Protein AF-A0A1J5DIQ5-F1 (afdb_monomer_lite)

Sequence (202 aa):
MRLSLVVLLSALMLGSFLPVCAAEKSNGAGDDDLIGLGGPGAGDKKVSVDQIIERIRTRKAKILEKIKARFEKLPERLAKLEARVQQRSSRLKERAGKTGKDGQAMTGAGDKREEAKKRITAKYEQMKARLKERKEMFLKKSSEGQEKIKSRSGSMKSEDQSRIMAEVETTQKEILAEIEKMVGEATTKLDATYQKIMATFN

pLDDT: mean 71.36, std 21.12, range [29.22, 92.75]

Foldseek 3Di:
DDDDDPPPDPDDDPPPPDPVPPPPCPPPPDDVCLPPPDDPPDPPPPQDLVNLLVSLVVVLVVLLVVLVVVLVVLVVVLVVVLVVLVVVLVVVVVVVVVCVVPPDDCPPPVVVLVVVLVVLVVVLVVVLVVLVVVLVVSLVVLVVVLVVQLVSLPPDDPVSSVVSNVSSVVSSVVSNVSSCVSSVVSNVSSVVSSVSSVVSSD

Radius of gyration: 26.67 Å; chains: 1; bounding box: 59×24×90 Å

Structure (mmCIF, N/CA/C/O backbone):
data_AF-A0A1J5DIQ5-F1
#
_entry.id   AF-A0A1J5DIQ5-F1
#
loop_
_atom_site.group_PDB
_atom_site.id
_atom_site.type_symbol
_atom_site.label_atom_id
_atom_site.label_alt_id
_atom_site.label_comp_id
_atom_site.label_asym_id
_atom_site.label_entity_id
_atom_site.label_seq_id
_atom_site.pdbx_PDB_ins_code
_atom_site.Cartn_x
_atom_site.Cartn_y
_atom_site.Cartn_z
_atom_site.occupancy
_atom_site.B_iso_or_equiv
_atom_site.auth_seq_id
_atom_site.auth_comp_id
_atom_site.auth_asym_id
_atom_site.auth_atom_id
_atom_site.pdbx_PDB_model_num
ATOM 1 N N . MET A 1 1 ? -2.218 -8.578 60.813 1.00 36.44 1 MET A N 1
ATOM 2 C CA . MET A 1 1 ? -0.942 -8.672 60.073 1.00 36.44 1 MET A CA 1
ATOM 3 C C . MET A 1 1 ? -1.076 -9.739 58.999 1.00 36.44 1 MET A C 1
ATOM 5 O O . MET A 1 1 ? -1.379 -10.851 59.384 1.00 36.44 1 MET A O 1
ATOM 9 N N . ARG A 1 2 ? -0.812 -9.372 57.727 1.00 36.09 2 ARG A N 1
ATOM 10 C CA . ARG A 1 2 ? -0.301 -10.222 56.618 1.00 36.09 2 ARG A CA 1
ATOM 11 C C . ARG A 1 2 ? -1.199 -11.413 56.183 1.00 36.09 2 ARG A C 1
ATOM 13 O O . ARG A 1 2 ? -1.624 -12.188 57.010 1.00 36.09 2 ARG A O 1
ATOM 20 N N . LEU A 1 3 ? -1.506 -11.678 54.913 1.00 33.34 3 LEU A N 1
ATOM 21 C CA . LEU A 1 3 ? -0.984 -11.199 53.637 1.00 33.34 3 LEU A CA 1
ATOM 22 C C . LEU A 1 3 ? -2.017 -11.519 52.526 1.00 33.34 3 LEU A C 1
ATOM 24 O O . LEU A 1 3 ? -2.744 -12.504 52.593 1.00 33.34 3 LEU A O 1
ATOM 28 N N . SER A 1 4 ? -2.035 -10.653 51.520 1.00 40.28 4 SER A N 1
ATOM 29 C CA . SER A 1 4 ? -2.774 -10.635 50.255 1.00 40.28 4 SER A CA 1
ATOM 30 C C . SER A 1 4 ? -3.124 -11.976 49.583 1.00 40.28 4 SER A C 1
ATOM 32 O O . SER A 1 4 ? -2.239 -12.765 49.269 1.00 40.28 4 SER A O 1
ATOM 34 N N . LEU A 1 5 ? -4.395 -12.125 49.178 1.00 35.62 5 LEU A N 1
ATOM 35 C CA . LEU A 1 5 ? -4.882 -13.173 48.263 1.00 35.62 5 LEU A CA 1
ATOM 36 C C . LEU A 1 5 ? -5.598 -12.582 47.025 1.00 35.62 5 LEU A C 1
ATOM 38 O O . LEU A 1 5 ? -6.662 -13.044 46.630 1.00 35.62 5 LEU A O 1
ATOM 42 N N . VAL A 1 6 ? -5.050 -11.512 46.428 1.00 38.34 6 VAL A N 1
ATOM 43 C CA . VAL A 1 6 ? -5.628 -10.868 45.217 1.00 38.34 6 VAL A CA 1
ATOM 44 C C . VAL A 1 6 ? -4.633 -10.774 44.045 1.00 38.34 6 VAL A C 1
ATOM 46 O O . VAL A 1 6 ? -4.975 -10.313 42.960 1.00 38.34 6 VAL A O 1
ATOM 49 N N . VAL A 1 7 ? -3.414 -11.299 44.178 1.00 37.50 7 VAL A N 1
ATOM 50 C CA . VAL A 1 7 ? -2.456 -11.348 43.057 1.00 37.50 7 VAL A CA 1
ATOM 51 C C . VAL A 1 7 ? -2.507 -12.720 42.392 1.00 37.50 7 VAL A C 1
ATOM 53 O O . VAL A 1 7 ? -1.617 -13.538 42.579 1.00 37.50 7 VAL A O 1
ATOM 56 N N . LEU A 1 8 ? -3.569 -13.006 41.639 1.00 32.69 8 LEU A N 1
ATOM 57 C CA . LEU A 1 8 ? -3.605 -14.211 40.802 1.00 32.69 8 LEU A CA 1
ATOM 58 C C . LEU A 1 8 ? -4.619 -14.084 39.662 1.00 32.69 8 LEU A C 1
ATOM 60 O O . LEU A 1 8 ? -5.556 -14.861 39.567 1.00 32.69 8 LEU A O 1
ATOM 64 N N . LEU A 1 9 ? -4.446 -13.083 38.788 1.00 34.75 9 LEU A N 1
ATOM 65 C CA . LEU A 1 9 ? -4.998 -13.142 37.423 1.00 34.75 9 LEU A CA 1
ATOM 66 C C . LEU A 1 9 ? -4.330 -12.152 36.440 1.00 34.75 9 LEU A C 1
ATOM 68 O O . LEU A 1 9 ? -4.997 -11.516 35.627 1.00 34.75 9 LEU A O 1
ATOM 72 N N . SER A 1 10 ? -3.005 -11.997 36.507 1.00 33.53 10 SER A N 1
ATOM 73 C CA . SER A 1 10 ? -2.216 -11.202 35.543 1.00 33.53 10 SER A CA 1
ATOM 74 C C . SER A 1 10 ? -1.322 -12.044 34.624 1.00 33.53 10 SER A C 1
ATOM 76 O O . SER A 1 10 ? -0.605 -11.495 33.792 1.00 33.53 10 SER A O 1
ATOM 78 N N . ALA A 1 11 ? -1.408 -13.372 34.694 1.00 36.38 11 ALA A N 1
ATOM 79 C CA . ALA A 1 11 ? -0.644 -14.275 33.844 1.00 36.38 11 ALA A CA 1
ATOM 80 C C . ALA A 1 11 ? -1.587 -15.106 32.970 1.00 36.38 11 ALA A C 1
ATOM 82 O O . ALA A 1 11 ? -1.965 -16.207 33.343 1.00 36.38 11 ALA A O 1
ATOM 83 N N . LEU A 1 12 ? -1.979 -14.582 31.805 1.00 31.22 12 LEU A N 1
ATOM 84 C CA . LEU A 1 12 ? -2.209 -15.435 30.639 1.00 31.22 12 LEU A CA 1
ATOM 85 C C . LEU A 1 12 ? -2.221 -14.607 29.349 1.00 31.22 12 LEU A C 1
ATOM 87 O O . LEU A 1 12 ? -3.054 -13.722 29.150 1.00 31.22 12 LEU A O 1
ATOM 91 N N . MET A 1 13 ? -1.324 -14.994 28.445 1.00 34.88 13 MET A N 1
ATOM 92 C CA . MET A 1 13 ? -1.259 -14.609 27.036 1.00 34.88 13 MET A CA 1
ATOM 93 C C . MET A 1 13 ? -0.618 -13.248 26.734 1.00 34.88 13 MET A C 1
ATOM 95 O O . MET A 1 13 ? -1.157 -12.421 25.992 1.00 34.88 13 MET A O 1
ATOM 99 N N . LEU A 1 14 ? 0.651 -13.131 27.140 1.00 36.56 14 LEU A N 1
ATOM 100 C CA . LEU A 1 14 ? 1.736 -12.828 26.194 1.00 36.56 14 LEU A CA 1
ATOM 101 C C . LEU A 1 14 ? 1.648 -13.808 25.006 1.00 36.56 14 LEU A C 1
ATOM 103 O O . LEU A 1 14 ? 2.428 -14.740 24.865 1.00 36.56 14 LEU A O 1
ATOM 107 N N . GLY A 1 15 ? 0.625 -13.639 24.169 1.00 32.16 15 GLY A N 1
ATOM 108 C CA . GLY A 1 15 ? 0.612 -14.212 22.840 1.00 32.16 15 GLY A CA 1
ATOM 109 C C . GLY A 1 15 ? 1.627 -13.410 22.060 1.00 32.16 15 GLY A C 1
ATOM 110 O O . GLY A 1 15 ? 1.334 -12.272 21.692 1.00 32.16 15 GLY A O 1
ATOM 111 N N . SER A 1 16 ? 2.809 -13.993 21.913 1.00 36.22 16 SER A N 1
ATOM 112 C CA . SER A 1 16 ? 3.949 -13.560 21.123 1.00 36.22 16 SER A CA 1
ATOM 113 C C . SER A 1 16 ? 3.498 -12.962 19.790 1.00 36.22 16 SER A C 1
ATOM 115 O O . SER A 1 16 ? 3.487 -13.618 18.754 1.00 36.22 16 SER A O 1
ATOM 117 N N . PHE A 1 17 ? 3.147 -11.678 19.792 1.00 36.78 17 PHE A N 1
ATOM 118 C CA . PHE A 1 17 ? 3.275 -10.845 18.611 1.00 36.78 17 PHE A CA 1
ATOM 119 C C . PHE A 1 17 ? 4.749 -10.502 18.547 1.00 36.78 17 PHE A C 1
ATOM 121 O O . PHE A 1 17 ? 5.173 -9.400 18.886 1.00 36.78 17 PHE A O 1
ATOM 128 N N . LEU A 1 18 ? 5.522 -11.515 18.148 1.00 29.22 18 LEU A N 1
ATOM 129 C CA . LEU A 1 18 ? 6.843 -11.302 17.605 1.00 29.22 18 LEU A CA 1
ATOM 130 C C . LEU A 1 18 ? 6.736 -10.111 16.646 1.00 29.22 18 LEU A C 1
ATOM 132 O O . LEU A 1 18 ? 5.768 -10.036 15.868 1.00 29.22 18 LEU A O 1
ATOM 136 N N . PRO A 1 19 ? 7.699 -9.179 16.654 1.00 31.00 19 PRO A N 1
ATOM 137 C CA . PRO A 1 19 ? 7.925 -8.430 15.444 1.00 31.00 19 PRO A CA 1
ATOM 138 C C . PRO A 1 19 ? 8.132 -9.496 14.369 1.00 31.00 19 PRO A C 1
ATOM 140 O O . PRO A 1 19 ? 9.120 -10.224 14.385 1.00 31.00 19 PRO A O 1
ATOM 143 N N . VAL A 1 20 ? 7.215 -9.598 13.407 1.00 37.97 20 VAL A N 1
ATOM 144 C CA . VAL A 1 20 ? 7.571 -10.135 12.091 1.00 37.97 20 VAL A CA 1
ATOM 145 C C . VAL A 1 20 ? 8.451 -9.064 11.431 1.00 37.97 20 VAL A C 1
ATOM 147 O O . VAL A 1 20 ? 8.104 -8.460 10.430 1.00 37.97 20 VAL A O 1
ATOM 150 N N . CYS A 1 21 ? 9.578 -8.787 12.085 1.00 31.97 21 CYS A N 1
ATOM 151 C CA . CYS A 1 21 ? 10.875 -8.580 11.491 1.00 31.97 21 CYS A CA 1
ATOM 152 C C . CYS A 1 21 ? 11.505 -9.973 11.343 1.00 31.97 21 CYS A C 1
ATOM 154 O O . CYS A 1 21 ? 12.678 -10.175 11.625 1.00 31.97 21 CYS A O 1
ATOM 156 N N . ALA A 1 22 ? 10.729 -10.959 10.878 1.00 29.69 22 ALA A N 1
ATOM 157 C CA . ALA A 1 22 ? 11.324 -11.881 9.942 1.00 29.69 22 ALA A CA 1
ATOM 158 C C . ALA A 1 22 ? 11.614 -11.005 8.724 1.00 29.69 22 ALA A C 1
ATOM 160 O O . ALA A 1 22 ? 10.758 -10.776 7.869 1.00 29.69 22 ALA A O 1
ATOM 161 N N . ALA A 1 23 ? 12.832 -10.463 8.693 1.00 34.19 23 ALA A N 1
ATOM 162 C CA . ALA A 1 23 ? 13.590 -10.556 7.473 1.00 34.19 23 ALA A CA 1
ATOM 163 C C . ALA A 1 23 ? 13.427 -12.016 7.042 1.00 34.19 23 ALA A C 1
ATOM 165 O O . ALA A 1 23 ? 14.103 -12.908 7.554 1.00 34.19 23 ALA A O 1
ATOM 166 N N . GLU A 1 24 ? 12.443 -12.282 6.180 1.00 29.95 24 GLU A N 1
ATOM 167 C CA . GLU A 1 24 ? 12.617 -13.353 5.227 1.00 29.95 24 GLU A CA 1
ATOM 168 C C . GLU A 1 24 ? 13.973 -13.023 4.612 1.00 29.95 24 GLU A C 1
ATOM 170 O O . GLU A 1 24 ? 14.104 -12.125 3.781 1.00 29.95 24 GLU A O 1
ATOM 175 N N . LYS A 1 25 ? 15.004 -13.737 5.071 1.00 30.47 25 LYS A N 1
ATOM 176 C CA . LYS A 1 25 ? 16.028 -14.239 4.177 1.00 30.47 25 LYS A CA 1
ATOM 177 C C . LYS A 1 25 ? 15.252 -15.028 3.122 1.00 30.47 25 LYS A C 1
ATOM 179 O O . LYS A 1 25 ? 15.190 -16.249 3.168 1.00 30.47 25 LYS A O 1
ATOM 184 N N . SER A 1 26 ? 14.576 -14.319 2.213 1.00 30.31 26 SER A N 1
ATOM 185 C CA . SER A 1 26 ? 14.327 -14.849 0.895 1.00 30.31 26 SER A CA 1
ATOM 186 C C . SER A 1 26 ? 15.733 -15.079 0.400 1.00 30.31 26 SER A C 1
ATOM 188 O O . SER A 1 26 ? 16.484 -14.115 0.218 1.00 30.31 26 SER A O 1
ATOM 190 N N . ASN A 1 27 ? 16.117 -16.351 0.371 1.00 29.61 27 ASN A N 1
ATOM 191 C CA . ASN A 1 27 ? 17.327 -16.817 -0.268 1.00 29.61 27 ASN A CA 1
ATOM 192 C C . ASN A 1 27 ? 17.583 -15.910 -1.469 1.00 29.61 27 ASN A C 1
ATOM 194 O O . ASN A 1 27 ? 16.710 -15.773 -2.329 1.00 29.61 27 ASN A O 1
ATOM 198 N N . GLY A 1 28 ? 18.717 -15.207 -1.434 1.00 31.22 28 GLY A N 1
ATOM 199 C CA . GLY A 1 28 ? 19.193 -14.321 -2.490 1.00 31.22 28 GLY A CA 1
ATOM 200 C C . GLY A 1 28 ? 19.568 -15.140 -3.716 1.00 31.22 28 GLY A C 1
ATOM 201 O O . GLY A 1 28 ? 20.724 -15.205 -4.103 1.00 31.22 28 GLY A O 1
ATOM 202 N N . ALA A 1 29 ? 18.579 -15.821 -4.274 1.00 34.69 29 ALA A N 1
ATOM 203 C CA . ALA A 1 29 ? 18.657 -16.654 -5.444 1.00 34.69 29 ALA A CA 1
ATOM 204 C C . ALA A 1 29 ? 17.500 -16.220 -6.349 1.00 34.69 29 ALA A C 1
ATOM 206 O O . ALA A 1 29 ? 16.388 -16.732 -6.248 1.00 34.69 29 ALA A O 1
ATOM 207 N N . GLY A 1 30 ? 17.762 -15.226 -7.204 1.00 36.56 30 GLY A N 1
ATOM 208 C CA . GLY A 1 30 ? 17.075 -15.145 -8.497 1.00 36.56 30 GLY A CA 1
ATOM 209 C C . GLY A 1 30 ? 16.338 -13.860 -8.886 1.00 36.56 30 GLY A C 1
ATOM 210 O O . GLY A 1 30 ? 15.912 -13.788 -10.033 1.00 36.56 30 GLY A O 1
ATOM 211 N N . ASP A 1 31 ? 16.191 -12.842 -8.031 1.00 39.69 31 ASP A N 1
ATOM 212 C CA . ASP A 1 31 ? 15.412 -11.643 -8.420 1.00 39.69 31 ASP A CA 1
ATOM 213 C C . ASP A 1 31 ? 16.265 -10.488 -8.999 1.00 39.69 31 ASP A C 1
ATOM 215 O O . ASP A 1 31 ? 15.743 -9.662 -9.759 1.00 39.69 31 ASP A O 1
ATOM 219 N N . ASP A 1 32 ? 17.573 -10.439 -8.715 1.00 42.38 32 ASP A N 1
ATOM 220 C CA . ASP A 1 32 ? 18.465 -9.368 -9.201 1.00 42.38 32 ASP A CA 1
ATOM 221 C C . ASP A 1 32 ? 18.928 -9.548 -10.664 1.00 42.38 32 ASP A C 1
ATOM 223 O O . ASP A 1 32 ? 19.262 -8.562 -11.326 1.00 42.38 32 ASP A O 1
ATOM 227 N N . ASP A 1 33 ? 18.826 -10.758 -11.227 1.00 42.97 33 ASP A N 1
ATOM 228 C CA . ASP A 1 33 ? 19.307 -11.086 -12.584 1.00 42.97 33 ASP A CA 1
ATOM 229 C C . ASP A 1 33 ? 18.242 -10.995 -13.693 1.00 42.97 33 ASP A C 1
ATOM 231 O O . ASP A 1 33 ? 18.490 -11.310 -14.857 1.00 42.97 33 ASP A O 1
ATOM 235 N N . LEU A 1 34 ? 17.035 -10.504 -13.388 1.00 44.59 34 LEU A N 1
ATOM 236 C CA . LEU A 1 34 ? 15.940 -10.478 -14.371 1.00 44.59 34 LEU A CA 1
ATOM 237 C C . LEU A 1 34 ? 15.904 -9.237 -15.286 1.00 44.59 34 LEU A C 1
ATOM 239 O O . LEU A 1 34 ? 14.946 -9.055 -16.038 1.00 44.59 34 LEU A O 1
ATOM 243 N N . ILE A 1 35 ? 16.906 -8.356 -15.217 1.00 46.22 35 ILE A N 1
ATOM 244 C CA . ILE A 1 35 ? 17.269 -7.496 -16.352 1.00 46.22 35 ILE A CA 1
ATOM 245 C C . ILE A 1 35 ? 18.585 -8.063 -16.861 1.00 46.22 35 ILE A C 1
ATOM 247 O O . ILE A 1 35 ? 19.647 -7.544 -16.531 1.00 46.22 35 ILE A O 1
ATOM 251 N N . GLY A 1 36 ? 18.527 -9.157 -17.618 1.00 43.06 36 GLY A N 1
ATOM 252 C CA . GLY A 1 36 ? 19.681 -9.643 -18.366 1.00 43.06 36 GLY A CA 1
ATOM 253 C C . GLY A 1 36 ? 20.104 -8.582 -19.379 1.00 43.06 36 GLY A C 1
ATOM 254 O O . GLY A 1 36 ? 19.630 -8.593 -20.507 1.00 43.06 36 GLY A O 1
ATOM 255 N N . LEU A 1 37 ? 20.911 -7.634 -18.927 1.00 45.47 37 LEU A N 1
ATOM 256 C CA . LEU A 1 37 ? 21.763 -6.724 -19.675 1.00 45.47 37 LEU A CA 1
ATOM 257 C C . LEU A 1 37 ? 23.122 -6.865 -18.977 1.00 45.47 37 LEU A C 1
ATOM 259 O O . LEU A 1 37 ? 23.440 -6.069 -18.102 1.00 45.47 37 LEU A O 1
ATOM 263 N N . GLY A 1 38 ? 23.802 -7.982 -19.261 1.00 34.44 38 GLY A N 1
ATOM 264 C CA . GLY A 1 38 ? 25.197 -8.280 -18.911 1.00 34.44 38 GLY A CA 1
ATOM 265 C C . GLY A 1 38 ? 25.617 -8.075 -17.452 1.00 34.44 38 GLY A C 1
ATOM 266 O O . GLY A 1 38 ? 26.087 -7.003 -17.087 1.00 34.44 38 GLY A O 1
ATOM 267 N N . GLY A 1 39 ? 25.560 -9.132 -16.639 1.00 35.84 39 GLY A N 1
ATOM 268 C CA . GLY A 1 39 ? 26.556 -9.295 -15.573 1.00 35.84 39 GLY A CA 1
ATOM 269 C C . GLY A 1 39 ? 27.914 -9.669 -16.194 1.00 35.84 39 GLY A C 1
ATOM 270 O O . GLY A 1 39 ? 27.922 -10.227 -17.298 1.00 35.84 39 GLY A O 1
ATOM 271 N N . PRO A 1 40 ? 29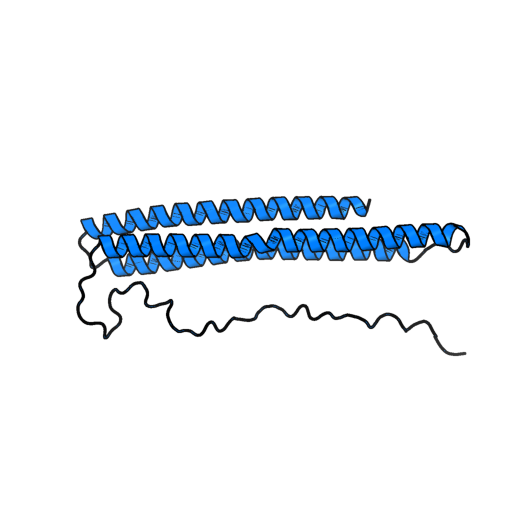.052 -9.376 -15.535 1.00 33.66 40 PRO A N 1
ATOM 272 C CA . PRO A 1 40 ? 30.377 -9.733 -16.038 1.00 33.66 40 PRO A CA 1
ATOM 273 C C . PRO A 1 40 ? 30.486 -11.263 -16.130 1.00 33.66 40 PRO A C 1
ATOM 275 O O . PRO A 1 40 ? 30.703 -11.939 -15.130 1.00 33.66 40 PRO A O 1
ATOM 278 N N . GLY A 1 41 ? 30.242 -11.812 -17.322 1.00 39.84 41 GLY A N 1
ATOM 279 C CA . GLY A 1 41 ? 30.227 -13.256 -17.584 1.00 39.84 41 GLY A CA 1
ATOM 280 C C . GLY A 1 41 ? 29.062 -13.768 -18.442 1.00 39.84 41 GLY A C 1
ATOM 281 O O . GLY A 1 41 ? 29.107 -14.911 -18.887 1.00 39.84 41 GLY A O 1
ATOM 282 N N . ALA A 1 42 ? 28.037 -12.960 -18.732 1.00 41.75 42 ALA A N 1
ATOM 283 C CA . ALA A 1 42 ? 26.985 -13.347 -19.675 1.00 41.75 42 ALA A CA 1
ATOM 284 C C . ALA A 1 42 ? 27.366 -12.892 -21.091 1.00 41.75 42 ALA A C 1
ATOM 286 O O . ALA A 1 42 ? 27.297 -11.702 -21.390 1.00 41.75 42 ALA A O 1
ATOM 287 N N . GLY A 1 43 ? 27.782 -13.835 -21.943 1.00 39.91 43 GLY A N 1
ATOM 288 C CA . GLY A 1 43 ? 28.158 -13.574 -23.336 1.00 39.91 43 GLY A CA 1
ATOM 289 C C . GLY A 1 43 ? 27.124 -12.741 -24.102 1.00 39.91 43 GLY A C 1
ATOM 290 O O . GLY A 1 43 ? 25.929 -12.815 -23.808 1.00 39.91 43 GLY A O 1
ATOM 291 N N . ASP A 1 44 ? 27.622 -11.969 -25.073 1.00 42.09 44 ASP A N 1
ATOM 292 C CA . ASP A 1 44 ? 26.981 -10.939 -25.910 1.00 42.09 44 ASP A CA 1
ATOM 293 C C . ASP A 1 44 ? 25.643 -11.326 -26.577 1.00 42.09 44 ASP A C 1
ATOM 295 O O . ASP A 1 44 ? 25.476 -11.302 -27.797 1.00 42.09 44 ASP A O 1
ATOM 299 N N . LYS A 1 45 ? 24.612 -11.645 -25.796 1.00 52.12 45 LYS A N 1
ATOM 300 C CA . LYS A 1 45 ? 23.236 -11.687 -26.288 1.00 52.12 45 LYS A CA 1
ATOM 301 C C . LYS A 1 45 ? 22.705 -10.263 -26.271 1.00 52.12 45 LYS A C 1
ATOM 303 O O . LYS A 1 45 ? 22.209 -9.785 -25.253 1.00 52.12 45 LYS A O 1
ATOM 308 N N . LYS A 1 46 ? 22.825 -9.592 -27.416 1.00 60.69 46 LYS A N 1
ATOM 309 C CA . LYS A 1 46 ? 22.239 -8.276 -27.691 1.00 60.69 46 LYS A CA 1
ATOM 310 C C . LYS A 1 46 ? 20.722 -8.353 -27.473 1.00 60.69 46 LYS A C 1
ATOM 312 O O . LYS A 1 46 ? 19.988 -8.847 -28.324 1.00 60.69 46 LYS A O 1
ATOM 317 N N . VAL A 1 47 ? 20.258 -7.943 -26.296 1.00 68.62 47 VAL A N 1
ATOM 318 C CA . VAL A 1 47 ? 18.830 -7.945 -25.956 1.00 68.62 47 VAL A CA 1
ATOM 319 C C . VAL A 1 47 ? 18.144 -6.848 -26.760 1.00 68.62 47 VAL A C 1
ATOM 321 O O . VAL A 1 47 ? 18.594 -5.704 -26.756 1.00 68.62 47 VAL A O 1
ATOM 324 N N . SER A 1 48 ? 17.076 -7.205 -27.469 1.00 83.50 48 SER A N 1
ATOM 325 C CA . SER A 1 48 ? 16.298 -6.238 -28.250 1.00 83.50 48 SER A CA 1
ATOM 326 C C . SER A 1 48 ? 15.529 -5.277 -27.340 1.00 83.50 48 SER A C 1
ATOM 328 O O . SER A 1 48 ? 15.173 -5.612 -26.208 1.00 83.50 48 SER A O 1
ATOM 330 N N . VAL A 1 49 ? 15.231 -4.083 -27.848 1.00 83.69 49 VAL A N 1
ATOM 331 C CA . VAL A 1 49 ? 14.434 -3.074 -27.133 1.00 83.69 49 VAL A CA 1
ATOM 332 C C . VAL A 1 49 ? 13.068 -3.618 -26.737 1.00 83.69 49 VAL A C 1
ATOM 334 O O . VAL A 1 49 ? 12.641 -3.436 -25.598 1.00 83.69 49 VAL A O 1
ATOM 337 N N . ASP A 1 50 ? 12.420 -4.359 -27.633 1.00 85.69 50 ASP A N 1
ATOM 338 C CA . ASP A 1 50 ? 11.101 -4.933 -27.371 1.00 85.69 50 ASP A CA 1
ATOM 339 C C . ASP A 1 50 ? 11.155 -5.962 -26.225 1.00 85.69 50 ASP A C 1
ATOM 341 O O . ASP A 1 50 ? 10.277 -5.985 -25.365 1.00 85.69 50 ASP A O 1
ATOM 345 N N . GLN A 1 51 ? 12.241 -6.737 -26.108 1.00 85.75 51 GLN A N 1
ATOM 346 C CA . GLN A 1 51 ? 12.457 -7.625 -24.956 1.00 85.75 51 GLN A CA 1
ATOM 347 C C . GLN A 1 51 ? 12.674 -6.859 -23.644 1.00 85.75 51 GLN A C 1
ATOM 349 O O . GLN A 1 51 ? 12.296 -7.349 -22.578 1.00 85.75 51 GLN A O 1
ATOM 354 N N . ILE A 1 52 ? 13.293 -5.676 -23.683 1.00 84.00 52 ILE A N 1
ATOM 355 C CA . ILE A 1 52 ? 13.460 -4.828 -22.494 1.00 84.00 52 ILE A CA 1
ATOM 356 C C . ILE A 1 52 ? 12.104 -4.273 -22.056 1.00 84.00 52 ILE A C 1
ATOM 358 O O . ILE A 1 52 ? 11.772 -4.354 -20.873 1.00 84.00 52 ILE A O 1
ATOM 362 N N . ILE A 1 53 ? 11.305 -3.784 -23.004 1.00 87.75 53 ILE A N 1
ATOM 363 C CA . ILE A 1 53 ? 9.943 -3.287 -22.775 1.00 87.75 53 ILE A CA 1
ATOM 364 C C . ILE A 1 53 ? 9.058 -4.385 -22.170 1.00 87.75 53 ILE A C 1
ATOM 366 O O . ILE A 1 53 ? 8.434 -4.174 -21.130 1.00 87.75 53 ILE A O 1
ATOM 370 N N . GLU A 1 54 ? 9.073 -5.595 -22.728 1.00 88.69 54 GLU A N 1
ATOM 371 C CA . GLU A 1 54 ? 8.295 -6.717 -22.186 1.00 88.69 54 GLU A CA 1
ATOM 372 C C . GLU A 1 54 ? 8.729 -7.112 -20.766 1.00 88.69 54 GLU A C 1
ATOM 374 O O . GLU A 1 54 ? 7.900 -7.417 -19.900 1.00 88.69 54 GLU A O 1
ATOM 379 N N . ARG A 1 55 ? 10.028 -7.029 -20.455 1.00 85.75 55 ARG A N 1
ATOM 380 C CA . ARG A 1 55 ? 10.514 -7.237 -19.082 1.00 85.75 55 ARG A CA 1
ATOM 381 C C . ARG A 1 55 ? 10.036 -6.143 -18.130 1.00 85.75 55 ARG A C 1
ATOM 383 O O . ARG A 1 55 ? 9.702 -6.461 -16.986 1.00 85.75 55 ARG A O 1
ATOM 390 N N . ILE A 1 56 ? 9.985 -4.885 -18.572 1.00 86.50 56 ILE A N 1
ATOM 391 C CA . ILE A 1 56 ? 9.433 -3.768 -17.789 1.00 86.50 56 ILE A CA 1
ATOM 392 C C . ILE A 1 56 ? 7.959 -4.041 -17.466 1.00 86.50 56 ILE A C 1
ATOM 394 O O . ILE A 1 56 ? 7.574 -4.004 -16.296 1.00 86.50 56 ILE A O 1
ATOM 398 N N . ARG A 1 57 ? 7.159 -4.433 -18.464 1.00 87.88 57 ARG A N 1
ATOM 399 C CA . ARG A 1 57 ? 5.738 -4.782 -18.291 1.00 87.88 57 ARG A CA 1
ATOM 400 C C . ARG A 1 57 ? 5.526 -5.983 -17.374 1.00 87.88 57 ARG A C 1
ATOM 402 O O . ARG A 1 57 ? 4.685 -5.946 -16.478 1.00 87.88 57 ARG A O 1
ATOM 409 N N . THR A 1 58 ? 6.337 -7.024 -17.525 1.00 88.12 58 THR A N 1
ATOM 410 C CA . THR A 1 58 ? 6.281 -8.202 -16.648 1.00 88.12 58 THR A CA 1
ATOM 411 C C . THR A 1 58 ? 6.599 -7.828 -15.198 1.00 88.12 58 THR A C 1
ATOM 413 O O . THR A 1 58 ? 5.937 -8.282 -14.262 1.00 88.12 58 THR A O 1
ATOM 416 N N . ARG A 1 59 ? 7.604 -6.968 -14.982 1.00 82.94 59 ARG A N 1
ATOM 417 C CA . ARG A 1 59 ? 7.939 -6.451 -13.647 1.00 82.94 59 ARG A CA 1
ATOM 418 C C . ARG A 1 59 ? 6.806 -5.613 -13.070 1.00 82.94 59 ARG A C 1
ATOM 420 O O . ARG A 1 59 ? 6.485 -5.800 -11.898 1.00 82.94 59 ARG A O 1
ATOM 427 N N . LYS A 1 60 ? 6.177 -4.758 -13.882 1.00 86.44 60 LYS A N 1
ATOM 428 C CA . LYS A 1 60 ? 4.981 -3.996 -13.502 1.00 86.44 60 LYS A CA 1
ATOM 429 C C . LYS A 1 60 ? 3.902 -4.918 -12.943 1.00 86.44 60 LYS A C 1
ATOM 431 O O . LYS A 1 60 ? 3.491 -4.734 -11.802 1.00 86.44 60 LYS A O 1
ATOM 436 N N . ALA A 1 61 ? 3.517 -5.953 -13.692 1.00 86.81 61 ALA A N 1
ATOM 437 C CA . ALA A 1 61 ? 2.486 -6.902 -13.272 1.00 86.81 61 ALA A CA 1
ATOM 438 C C . ALA A 1 61 ? 2.820 -7.560 -11.919 1.00 86.81 61 ALA A C 1
ATOM 440 O O . ALA A 1 61 ? 2.014 -7.511 -10.991 1.00 86.81 61 ALA A O 1
ATOM 441 N N . LYS A 1 62 ? 4.053 -8.060 -11.754 1.00 87.00 62 LYS A N 1
ATOM 442 C CA . LYS A 1 62 ? 4.518 -8.658 -10.488 1.00 87.00 62 LYS A CA 1
ATOM 443 C C . LYS A 1 62 ? 4.494 -7.675 -9.314 1.00 87.00 62 LYS A C 1
ATOM 445 O O . LYS A 1 62 ? 4.196 -8.063 -8.186 1.00 87.00 62 LYS A O 1
ATOM 450 N N . ILE A 1 63 ? 4.852 -6.411 -9.543 1.00 82.94 63 ILE A N 1
ATOM 451 C CA . ILE A 1 63 ? 4.815 -5.372 -8.505 1.00 82.94 63 ILE A CA 1
ATOM 452 C C . ILE A 1 63 ? 3.367 -5.098 -8.092 1.00 82.94 63 ILE A C 1
ATOM 454 O O . ILE A 1 63 ? 3.080 -5.082 -6.895 1.00 82.94 63 ILE A O 1
ATOM 458 N N . LEU A 1 64 ? 2.459 -4.951 -9.058 1.00 85.62 64 LEU A N 1
ATOM 459 C CA . LEU A 1 64 ? 1.036 -4.726 -8.801 1.00 85.62 64 LEU A CA 1
ATOM 460 C C . LEU A 1 64 ? 0.405 -5.896 -8.030 1.00 85.62 64 LEU A C 1
ATOM 462 O O . LEU A 1 64 ? -0.313 -5.670 -7.058 1.00 85.62 64 LEU A O 1
ATOM 466 N N . GLU A 1 65 ? 0.729 -7.142 -8.378 1.00 88.75 65 GLU A N 1
ATOM 467 C CA . GLU A 1 65 ? 0.294 -8.320 -7.614 1.00 88.75 65 GLU A CA 1
ATOM 468 C C . GLU A 1 65 ? 0.828 -8.310 -6.176 1.00 88.75 65 GLU A C 1
ATOM 470 O O . GLU A 1 65 ? 0.070 -8.512 -5.225 1.00 88.75 65 GLU A O 1
ATOM 475 N N . LYS A 1 66 ? 2.123 -8.013 -5.987 1.00 85.38 66 LYS A N 1
ATOM 476 C CA . LYS A 1 66 ? 2.732 -7.912 -4.649 1.00 85.38 66 LYS A CA 1
ATOM 477 C C . LYS A 1 66 ? 2.075 -6.814 -3.809 1.00 85.38 66 LYS A C 1
ATOM 479 O O . LYS A 1 66 ? 1.902 -7.004 -2.603 1.00 85.38 66 LYS A O 1
ATOM 484 N N . ILE A 1 67 ? 1.717 -5.683 -4.418 1.00 83.00 67 ILE A N 1
ATOM 485 C CA . ILE A 1 67 ? 0.965 -4.608 -3.763 1.00 83.00 67 ILE A CA 1
ATOM 486 C C . ILE A 1 67 ? -0.391 -5.158 -3.311 1.00 83.00 67 ILE A C 1
ATOM 488 O O . ILE A 1 67 ? -0.658 -5.181 -2.108 1.00 83.00 67 ILE A O 1
ATOM 492 N N . LYS A 1 68 ? -1.201 -5.692 -4.232 1.00 86.31 68 LYS A N 1
ATOM 493 C CA . LYS A 1 68 ? -2.542 -6.225 -3.936 1.00 86.31 68 LYS A CA 1
ATOM 494 C C . LYS A 1 68 ? -2.527 -7.261 -2.813 1.00 86.31 68 LYS A C 1
ATOM 496 O O . LYS A 1 68 ? -3.167 -7.051 -1.781 1.00 86.31 68 LYS A O 1
ATOM 501 N N . ALA A 1 69 ? -1.684 -8.287 -2.922 1.00 86.00 69 ALA A N 1
ATOM 502 C CA . ALA A 1 69 ? -1.573 -9.357 -1.927 1.00 86.00 69 ALA A CA 1
ATOM 503 C C . ALA A 1 69 ? -1.203 -8.848 -0.517 1.00 86.00 69 ALA A C 1
ATOM 505 O O . ALA A 1 69 ? -1.585 -9.425 0.508 1.00 86.00 69 ALA A O 1
ATOM 506 N N . ARG A 1 70 ? -0.436 -7.753 -0.419 1.00 78.88 70 ARG A N 1
ATOM 507 C CA . ARG A 1 70 ? -0.066 -7.148 0.873 1.00 78.88 70 ARG A CA 1
ATOM 508 C C . ARG A 1 70 ? -1.212 -6.360 1.509 1.00 78.88 70 ARG A C 1
ATOM 510 O O . ARG A 1 70 ? -1.216 -6.242 2.742 1.00 78.88 70 ARG A O 1
ATOM 517 N N . PHE A 1 71 ? -2.140 -5.835 0.711 1.00 80.62 71 PHE A N 1
ATOM 518 C CA . PHE A 1 71 ? -3.303 -5.072 1.174 1.00 80.62 71 PHE A CA 1
ATOM 519 C C . PHE A 1 71 ? -4.547 -5.944 1.403 1.00 80.62 71 PHE A C 1
ATOM 521 O O . PHE A 1 71 ? -5.322 -5.640 2.307 1.00 80.62 71 PHE A O 1
ATOM 528 N N . GLU A 1 72 ? -4.696 -7.075 0.711 1.00 82.19 72 GLU A N 1
ATOM 529 C CA . GLU A 1 72 ? -5.805 -8.031 0.912 1.00 82.19 72 GLU A CA 1
ATOM 530 C C . GLU A 1 72 ? -5.904 -8.584 2.342 1.00 82.19 72 GLU A C 1
ATOM 532 O O . GLU A 1 72 ? -6.991 -8.870 2.835 1.00 82.19 72 GLU A O 1
ATOM 537 N N . LYS A 1 73 ? -4.781 -8.672 3.066 1.00 79.88 73 LYS A N 1
ATOM 538 C CA . LYS A 1 73 ? -4.758 -9.146 4.465 1.00 79.88 73 LYS A CA 1
ATOM 539 C C . LYS A 1 73 ? -5.225 -8.100 5.482 1.00 79.88 73 LYS A C 1
ATOM 541 O O . LYS A 1 73 ? -5.347 -8.396 6.671 1.00 79.88 73 LYS A O 1
ATOM 546 N N . LEU A 1 74 ? -5.404 -6.848 5.065 1.00 80.44 74 LEU A N 1
ATOM 547 C CA . LEU A 1 74 ? -5.764 -5.752 5.962 1.00 80.44 74 LEU A CA 1
ATOM 548 C C . LEU A 1 74 ? -7.243 -5.800 6.392 1.00 80.44 74 LEU A C 1
ATOM 550 O O . LEU A 1 74 ? -7.475 -5.715 7.599 1.00 80.44 74 LEU A O 1
ATOM 554 N N . PRO A 1 75 ? -8.222 -6.020 5.492 1.00 78.50 75 PRO A N 1
ATOM 555 C CA . PRO A 1 75 ? -9.620 -6.243 5.866 1.00 78.50 75 PRO A CA 1
ATOM 556 C C . PRO A 1 75 ? -9.814 -7.333 6.925 1.00 78.50 75 PRO A C 1
ATOM 558 O O . PRO A 1 75 ? -10.474 -7.094 7.932 1.00 78.50 75 PRO A O 1
ATOM 561 N N . GLU A 1 76 ? -9.181 -8.497 6.758 1.00 83.00 76 GLU A N 1
ATOM 562 C CA . GLU A 1 76 ? -9.286 -9.608 7.714 1.00 83.00 76 GLU A CA 1
ATOM 563 C C . GLU A 1 76 ? -8.767 -9.210 9.108 1.00 83.00 76 GLU A C 1
ATOM 565 O O . GLU A 1 76 ? -9.389 -9.480 10.140 1.00 83.00 76 GLU A O 1
ATOM 570 N N . ARG A 1 77 ? -7.633 -8.498 9.153 1.00 81.75 77 ARG A N 1
ATOM 571 C CA . ARG A 1 77 ? -7.049 -7.993 10.403 1.00 81.75 77 ARG A CA 1
ATOM 572 C C . ARG A 1 77 ? -7.951 -6.977 11.099 1.00 81.75 77 ARG A C 1
ATOM 574 O O . ARG A 1 77 ? -8.043 -7.012 12.328 1.00 81.75 77 ARG A O 1
ATOM 581 N N . LEU A 1 78 ? -8.598 -6.097 10.335 1.00 80.62 78 LEU A N 1
ATOM 582 C CA . LEU A 1 78 ? -9.554 -5.1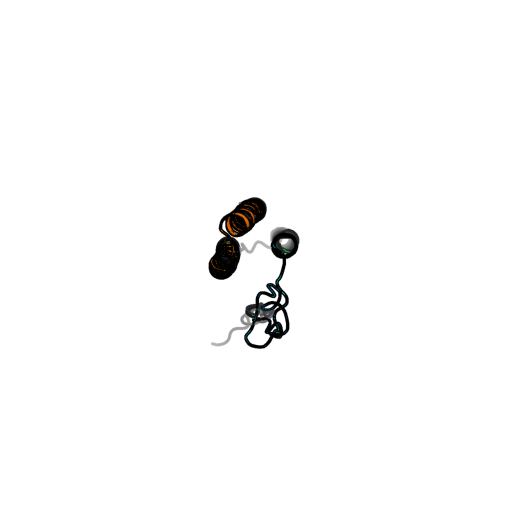20 10.855 1.00 80.62 78 LEU A CA 1
ATOM 583 C C . LEU A 1 78 ? -10.812 -5.805 11.398 1.00 80.62 78 LEU A C 1
ATOM 585 O O . LEU A 1 78 ? -11.185 -5.547 12.541 1.00 80.62 78 LEU A O 1
ATOM 589 N N . ALA A 1 79 ? -11.382 -6.756 10.655 1.00 80.88 79 ALA A N 1
ATOM 590 C CA . ALA A 1 79 ? -12.541 -7.532 11.094 1.00 80.88 79 ALA A CA 1
ATOM 591 C C . ALA A 1 79 ? -12.259 -8.295 12.400 1.00 80.88 79 ALA A C 1
ATOM 593 O O . ALA A 1 79 ? -13.058 -8.280 13.337 1.00 80.88 79 ALA A O 1
ATOM 594 N N . LYS A 1 80 ? -11.070 -8.903 12.526 1.00 86.00 80 LYS A N 1
ATOM 595 C CA . LYS A 1 80 ? -10.651 -9.586 13.760 1.00 86.00 80 LYS A CA 1
ATOM 596 C C . LYS A 1 80 ? -10.496 -8.626 14.942 1.00 86.00 80 LYS A C 1
ATOM 598 O O . LYS A 1 80 ? -10.743 -9.019 16.083 1.00 86.00 80 LYS A O 1
ATOM 603 N N . LEU A 1 81 ? -10.054 -7.391 14.704 1.00 82.81 81 LEU A N 1
ATOM 604 C CA . LEU A 1 81 ? -9.972 -6.371 15.749 1.00 82.81 81 LEU A CA 1
ATOM 605 C C . LEU A 1 81 ? -11.374 -5.961 16.214 1.00 82.81 81 LEU A C 1
ATOM 607 O O . LEU A 1 81 ? -11.627 -5.972 17.418 1.00 82.81 81 LEU A O 1
ATOM 611 N N . GLU A 1 82 ? -12.272 -5.673 15.272 1.00 82.31 82 GLU A N 1
ATOM 612 C CA . GLU A 1 82 ? -13.667 -5.310 15.536 1.00 82.31 82 GLU A CA 1
ATOM 613 C C . GLU A 1 82 ? -14.388 -6.402 16.341 1.00 82.31 82 GLU A C 1
ATOM 615 O O . GLU A 1 82 ? -14.899 -6.128 17.429 1.00 82.31 82 GLU A O 1
ATOM 620 N N . ALA A 1 83 ? -14.314 -7.662 15.898 1.00 85.00 83 ALA A N 1
ATOM 621 C CA . ALA A 1 83 ? -14.927 -8.797 16.588 1.00 85.00 83 ALA A CA 1
ATOM 622 C C . ALA A 1 83 ? -14.414 -8.962 18.030 1.00 85.00 83 ALA A C 1
ATOM 624 O O . ALA A 1 83 ? -15.189 -9.200 18.958 1.00 85.00 83 ALA A O 1
ATOM 625 N N . ARG A 1 84 ? -13.103 -8.788 18.261 1.00 83.19 84 ARG A N 1
ATOM 626 C CA . ARG A 1 84 ? -12.516 -8.880 19.611 1.00 83.19 84 ARG A CA 1
ATOM 627 C C . ARG A 1 84 ? -12.985 -7.758 20.531 1.00 83.19 84 ARG A C 1
ATOM 629 O O . ARG A 1 84 ? -13.123 -7.994 21.733 1.00 83.19 84 ARG A O 1
ATOM 636 N N . VAL A 1 85 ? -13.190 -6.551 20.003 1.00 79.81 85 VAL A N 1
ATOM 637 C CA . VAL A 1 85 ? -13.733 -5.435 20.788 1.00 79.81 85 VAL A CA 1
ATOM 638 C C . VAL A 1 85 ? -15.198 -5.694 21.119 1.00 79.81 85 VAL A C 1
ATOM 640 O O . VAL A 1 85 ? -15.558 -5.626 22.293 1.00 79.81 85 VAL A O 1
ATOM 643 N N . GLN A 1 86 ? -16.015 -6.063 20.131 1.00 80.31 86 GLN A N 1
ATOM 644 C CA . GLN A 1 86 ? -17.436 -6.359 20.337 1.00 80.31 86 GLN A CA 1
ATOM 645 C C . GLN A 1 86 ? -17.650 -7.500 21.340 1.00 80.31 86 GLN A C 1
ATOM 647 O O . GLN A 1 86 ? -18.471 -7.393 22.245 1.00 80.31 86 GLN A O 1
ATOM 652 N N . GLN A 1 87 ? -16.854 -8.568 21.254 1.00 83.62 87 GLN A N 1
ATOM 653 C CA . GLN A 1 87 ? -16.918 -9.671 22.213 1.00 83.62 87 GLN A CA 1
ATOM 654 C C . GLN A 1 87 ? -16.547 -9.234 23.640 1.00 83.62 87 GLN A C 1
ATOM 656 O O . GLN A 1 87 ? -17.079 -9.753 24.622 1.00 83.62 87 GLN A O 1
ATOM 661 N N . ARG A 1 88 ? -15.603 -8.297 23.794 1.00 77.81 88 ARG A N 1
ATOM 662 C CA . ARG A 1 88 ? -15.257 -7.760 25.118 1.00 77.81 88 ARG A CA 1
ATOM 663 C C . ARG A 1 88 ? -16.352 -6.850 25.656 1.00 77.81 88 ARG A C 1
ATOM 665 O O . ARG A 1 88 ? -16.658 -6.944 26.843 1.00 77.81 88 ARG A O 1
ATOM 672 N N . SER A 1 89 ? -16.931 -5.996 24.814 1.00 73.88 89 SER A N 1
ATOM 673 C CA . SER A 1 89 ? -17.997 -5.085 25.231 1.00 73.88 89 SER A CA 1
ATOM 674 C C . SER A 1 89 ? -19.270 -5.846 25.611 1.00 73.88 89 SER A C 1
ATOM 676 O O . SER A 1 89 ? -19.867 -5.530 26.638 1.00 73.88 89 SER A O 1
ATOM 678 N N . SER A 1 90 ? -19.636 -6.907 24.882 1.00 77.06 90 SER A N 1
ATOM 679 C CA . SER A 1 90 ? -20.779 -7.760 25.233 1.00 77.06 90 SER A CA 1
ATOM 680 C C . SER A 1 90 ? -20.582 -8.477 26.572 1.00 77.06 90 SER A C 1
ATOM 682 O O . SER A 1 90 ? -21.459 -8.413 27.429 1.00 77.06 90 SER A O 1
ATOM 684 N N . ARG A 1 91 ? -19.399 -9.059 26.819 1.00 76.38 91 ARG A N 1
ATOM 685 C CA . ARG A 1 91 ? -19.059 -9.686 28.112 1.00 76.38 91 ARG A CA 1
ATOM 686 C C . ARG A 1 91 ? -19.083 -8.702 29.283 1.00 76.38 91 ARG A C 1
ATOM 688 O O . ARG A 1 91 ? -19.454 -9.080 30.392 1.00 76.38 91 ARG A O 1
ATOM 695 N N . LEU A 1 92 ? -18.661 -7.456 29.061 1.00 70.75 92 LEU A N 1
ATOM 696 C CA . LEU A 1 92 ? -18.741 -6.394 30.069 1.00 70.75 92 LEU A CA 1
ATOM 697 C C . LEU A 1 92 ? -20.198 -6.034 30.384 1.00 70.75 92 LEU A C 1
ATOM 699 O O . LEU A 1 92 ? -20.545 -5.957 31.560 1.00 70.75 92 LEU A O 1
ATOM 703 N N . LYS A 1 93 ? -21.051 -5.887 29.360 1.00 70.38 93 LYS A N 1
ATOM 704 C CA . LYS A 1 93 ? -22.493 -5.642 29.534 1.00 70.38 93 LYS A CA 1
ATOM 705 C C . LYS A 1 93 ? -23.189 -6.791 30.269 1.00 70.38 93 LYS A C 1
ATOM 707 O O . LYS A 1 93 ? -23.952 -6.540 31.195 1.00 70.38 93 LYS A O 1
ATOM 712 N N . GLU A 1 94 ? -22.886 -8.040 29.917 1.00 73.12 94 GLU A N 1
ATOM 713 C CA . GLU A 1 94 ? -23.456 -9.225 30.573 1.00 73.12 94 GLU A CA 1
ATOM 714 C C . GLU A 1 94 ? -23.051 -9.314 32.052 1.00 73.12 94 GLU A C 1
ATOM 716 O O . GLU A 1 94 ? -23.879 -9.609 32.913 1.00 73.12 94 GLU A O 1
ATOM 721 N N . ARG A 1 95 ? -21.783 -9.014 32.370 1.00 65.88 95 ARG A N 1
ATOM 722 C CA . ARG A 1 95 ? -21.311 -8.961 33.760 1.00 65.88 95 ARG A CA 1
ATOM 723 C C . ARG A 1 95 ? -21.983 -7.841 34.542 1.00 65.88 95 ARG A C 1
ATOM 725 O O . ARG A 1 95 ? -22.458 -8.119 35.633 1.00 65.88 95 ARG A O 1
ATOM 732 N N . ALA A 1 96 ? -22.080 -6.637 33.975 1.00 61.97 96 ALA A N 1
ATOM 733 C CA . ALA A 1 96 ? -22.763 -5.510 34.610 1.00 61.97 96 ALA A CA 1
ATOM 734 C C . ALA A 1 96 ? -24.240 -5.827 34.911 1.00 61.97 96 ALA A C 1
ATOM 736 O O . ALA A 1 96 ? -24.701 -5.566 36.019 1.00 61.97 96 ALA A O 1
ATOM 737 N N . GLY A 1 97 ? -24.947 -6.466 33.970 1.00 59.59 97 GLY A N 1
ATOM 738 C CA . GLY A 1 97 ? -26.331 -6.915 34.156 1.00 59.59 97 GLY A CA 1
ATOM 739 C C . GLY A 1 97 ? -26.506 -7.994 35.233 1.00 59.59 97 GLY A C 1
ATOM 740 O O . GLY A 1 97 ? -27.538 -8.024 35.897 1.00 59.59 97 GLY A O 1
ATOM 741 N N . LYS A 1 98 ? -25.497 -8.847 35.459 1.00 57.91 98 LYS A N 1
ATOM 742 C CA . LYS A 1 98 ? -25.500 -9.857 36.535 1.00 57.91 98 LYS A CA 1
ATOM 743 C C . LYS A 1 98 ? -25.208 -9.252 37.915 1.00 57.91 98 LYS A C 1
ATOM 745 O O . LYS A 1 98 ? -25.845 -9.646 38.882 1.00 57.91 98 LYS A O 1
ATOM 750 N N . THR A 1 99 ? -24.313 -8.265 38.005 1.00 51.84 99 THR A N 1
ATOM 751 C CA . THR A 1 99 ? -24.001 -7.537 39.255 1.00 51.84 99 THR A CA 1
ATOM 752 C C . THR A 1 99 ? -25.066 -6.522 39.683 1.00 51.84 99 THR A C 1
ATOM 754 O O . THR A 1 99 ? -25.022 -6.054 40.810 1.00 51.84 99 THR A O 1
ATOM 757 N N . GLY A 1 100 ? -26.060 -6.203 38.846 1.00 48.72 100 GLY A N 1
ATOM 758 C CA . GLY A 1 100 ? -27.178 -5.325 39.227 1.00 48.72 100 GLY A CA 1
ATOM 759 C C . GLY A 1 100 ? -28.086 -5.868 40.345 1.00 48.72 100 GLY A C 1
ATOM 760 O O . GLY A 1 100 ? -28.933 -5.126 40.832 1.00 48.72 100 GLY A O 1
ATOM 761 N N . LYS A 1 101 ? -27.920 -7.134 40.761 1.00 50.34 101 LYS A N 1
ATOM 762 C CA . LYS A 1 101 ? -28.608 -7.723 41.925 1.00 50.34 101 LYS A CA 1
ATOM 763 C C . LYS A 1 101 ? -27.834 -7.596 43.243 1.00 50.34 101 LYS A C 1
ATOM 765 O O . LYS A 1 101 ? -28.468 -7.576 44.289 1.00 50.34 101 LYS A O 1
ATOM 770 N N . ASP A 1 102 ? -26.514 -7.423 43.191 1.00 45.94 102 ASP A N 1
ATOM 771 C CA . ASP A 1 102 ? -25.645 -7.362 44.368 1.00 45.94 102 ASP A CA 1
ATOM 772 C C . ASP A 1 102 ? -24.882 -6.032 44.321 1.00 45.94 102 ASP A C 1
ATOM 774 O O . ASP A 1 102 ? -23.890 -5.902 43.608 1.00 45.94 102 ASP A O 1
ATOM 778 N N . GLY A 1 103 ? -25.400 -5.009 45.007 1.00 45.59 103 GLY A N 1
ATOM 779 C CA . GLY A 1 103 ? -25.062 -3.582 44.867 1.00 45.59 103 GLY A CA 1
ATOM 780 C C . GLY A 1 103 ? -23.631 -3.134 45.204 1.00 45.59 103 GLY A C 1
ATOM 781 O O . GLY A 1 103 ? -23.451 -2.156 45.925 1.00 45.59 103 GLY A O 1
ATOM 782 N N . GLN A 1 104 ? -22.599 -3.778 44.661 1.00 46.91 104 GLN A N 1
ATOM 783 C CA . GLN A 1 104 ? -21.215 -3.331 44.771 1.00 46.91 104 GLN A CA 1
ATOM 784 C C . GLN A 1 104 ? -20.787 -2.636 43.472 1.00 46.91 104 GLN A C 1
ATOM 786 O O . GLN A 1 104 ? -20.472 -3.260 42.456 1.00 46.91 104 GLN A O 1
ATOM 791 N N . ALA A 1 105 ? -20.825 -1.304 43.501 1.00 48.94 105 ALA A N 1
ATOM 792 C CA . ALA A 1 105 ? -20.489 -0.447 42.374 1.00 48.94 105 ALA A CA 1
ATOM 793 C C . ALA A 1 105 ? -19.047 -0.676 41.880 1.00 48.94 105 ALA A C 1
ATOM 795 O O . ALA A 1 105 ? -18.078 -0.654 42.640 1.00 48.94 105 ALA A O 1
ATOM 796 N N . MET A 1 106 ? -18.929 -0.872 40.565 1.00 52.75 106 MET A N 1
ATOM 797 C CA . MET A 1 106 ? -17.694 -1.086 39.813 1.00 52.75 106 MET A CA 1
ATOM 798 C C . MET A 1 106 ? -16.790 0.164 39.787 1.00 52.75 106 MET A C 1
ATOM 800 O O . MET A 1 106 ? -16.701 0.850 38.770 1.00 52.75 106 MET A O 1
ATOM 804 N N . THR A 1 107 ? -16.043 0.441 40.851 1.00 49.06 107 THR A N 1
ATOM 805 C CA . THR A 1 107 ? -15.046 1.533 40.855 1.00 49.06 107 THR A CA 1
ATOM 806 C C . THR A 1 107 ? -13.886 1.303 39.872 1.00 49.06 107 THR A C 1
ATOM 808 O O . THR A 1 107 ? -13.286 2.257 39.400 1.00 49.06 107 THR A O 1
ATOM 811 N N . GLY A 1 108 ? -13.618 0.058 39.454 1.00 56.72 108 GLY A N 1
ATOM 812 C CA . GLY A 1 108 ? -12.549 -0.276 38.496 1.00 56.72 108 GLY A CA 1
ATOM 813 C C . GLY A 1 108 ? -12.966 -0.435 37.024 1.00 56.72 108 GLY A C 1
ATOM 814 O O . GLY A 1 108 ? -12.143 -0.852 36.207 1.00 56.72 108 GLY A O 1
ATOM 815 N N . ALA A 1 109 ? -14.234 -0.204 36.659 1.00 59.94 109 ALA A N 1
ATOM 816 C CA . ALA A 1 109 ? -14.695 -0.377 35.271 1.00 59.94 109 ALA A CA 1
ATOM 817 C C . ALA A 1 109 ? -14.389 0.835 34.374 1.00 59.94 109 ALA A C 1
ATOM 819 O O . ALA A 1 109 ? -14.094 0.643 33.192 1.00 59.94 10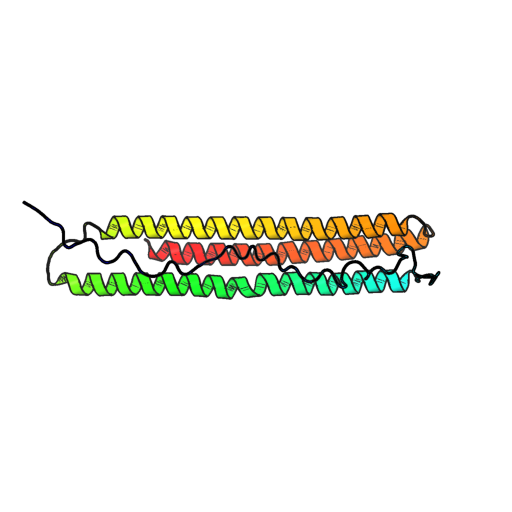9 ALA A O 1
ATOM 820 N N . GLY A 1 110 ? -14.405 2.052 34.932 1.00 61.38 110 GLY A N 1
ATOM 821 C CA . GLY A 1 110 ? -14.038 3.286 34.225 1.00 61.38 110 GLY A CA 1
ATOM 822 C C . GLY A 1 110 ? -12.578 3.277 33.772 1.00 61.38 110 GLY A C 1
ATOM 823 O O . GLY A 1 110 ? -12.301 3.422 32.582 1.00 61.38 110 GLY A O 1
ATOM 824 N N . ASP A 1 111 ? -11.660 2.954 34.686 1.00 65.81 111 ASP A N 1
ATOM 825 C CA . ASP A 1 111 ? -10.223 2.878 34.393 1.00 65.81 111 ASP A CA 1
ATOM 826 C C . ASP A 1 111 ? -9.899 1.832 33.318 1.00 65.81 111 ASP A C 1
ATOM 828 O O . ASP A 1 111 ? -9.122 2.083 32.397 1.00 65.81 111 ASP A O 1
ATOM 832 N N . LYS A 1 112 ? -10.567 0.671 33.360 1.00 71.75 112 LYS A N 1
ATOM 833 C CA . LYS A 1 112 ? -10.407 -0.384 32.343 1.00 71.75 112 LYS A CA 1
ATOM 834 C C . LYS A 1 112 ? -10.954 0.028 30.973 1.00 71.75 112 LYS A C 1
ATOM 836 O O . LYS A 1 112 ? -10.435 -0.435 29.954 1.00 71.75 112 LYS A O 1
ATOM 841 N N . ARG A 1 113 ? -11.996 0.869 30.927 1.00 74.62 113 ARG A N 1
ATOM 842 C CA . ARG A 1 113 ? -12.571 1.409 29.682 1.00 74.62 113 ARG A CA 1
ATOM 843 C C . ARG A 1 113 ? -11.613 2.413 29.045 1.00 74.62 113 ARG A C 1
ATOM 845 O O . ARG A 1 113 ? -11.324 2.292 27.856 1.00 74.62 113 ARG A O 1
ATOM 852 N N . G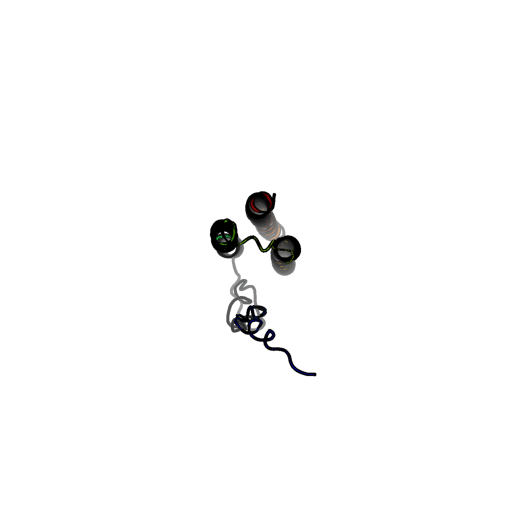LU A 1 114 ? -11.074 3.334 29.837 1.00 81.06 114 GLU A N 1
ATOM 853 C CA . GLU A 1 114 ? -10.092 4.322 29.379 1.00 81.06 114 GLU A CA 1
ATOM 854 C C . GLU A 1 114 ? -8.776 3.671 28.935 1.00 81.06 114 GLU A C 1
ATOM 856 O O . GLU A 1 114 ? -8.230 4.001 27.880 1.00 81.06 114 GLU A O 1
ATOM 861 N N . GLU A 1 115 ? -8.292 2.662 29.661 1.00 82.00 115 GLU A N 1
ATOM 862 C CA . GLU A 1 115 ? -7.103 1.915 29.248 1.00 82.00 115 GLU A CA 1
ATOM 863 C C . GLU A 1 115 ? -7.333 1.137 27.936 1.00 82.00 115 GLU A C 1
ATOM 865 O O . GLU A 1 115 ? -6.449 1.066 27.075 1.00 82.00 115 GLU A O 1
ATOM 870 N N . ALA A 1 116 ? -8.535 0.587 27.731 1.00 81.19 116 ALA A N 1
ATOM 871 C CA . ALA A 1 116 ? -8.902 -0.069 26.479 1.00 81.19 116 ALA A CA 1
ATOM 872 C C . ALA A 1 116 ? -8.954 0.913 25.296 1.00 81.19 116 ALA A C 1
ATOM 874 O O . ALA A 1 116 ? -8.402 0.585 24.242 1.00 81.19 116 ALA A O 1
ATOM 875 N N . LYS A 1 117 ? -9.535 2.111 25.478 1.00 84.88 117 LYS A N 1
ATOM 876 C CA . LYS A 1 117 ? -9.513 3.193 24.475 1.00 84.88 117 LYS A CA 1
ATOM 877 C C . LYS A 1 117 ? -8.075 3.531 24.080 1.00 84.88 117 LYS A C 1
ATOM 879 O O . LYS A 1 117 ? -7.723 3.400 22.911 1.00 84.88 117 LYS A O 1
ATOM 884 N N . LYS A 1 118 ? -7.208 3.831 25.059 1.00 87.44 118 LYS A N 1
ATOM 885 C CA . LYS A 1 118 ? -5.786 4.155 24.824 1.00 87.44 118 LYS A CA 1
ATOM 886 C C . LYS A 1 118 ? -5.066 3.073 24.016 1.00 87.44 118 LYS A C 1
ATOM 888 O O . LYS A 1 118 ? -4.365 3.376 23.053 1.00 87.44 118 LYS A O 1
ATOM 893 N N . ARG A 1 119 ? -5.265 1.795 24.360 1.00 86.31 119 ARG A N 1
ATOM 894 C CA . ARG A 1 119 ? -4.649 0.664 23.639 1.00 86.31 119 ARG A CA 1
ATOM 895 C C . ARG A 1 119 ? -5.145 0.538 22.197 1.00 86.31 119 ARG A C 1
ATOM 897 O O . ARG A 1 119 ? -4.379 0.125 21.328 1.00 86.31 119 ARG A O 1
ATOM 904 N N . ILE A 1 120 ? -6.415 0.838 21.940 1.00 85.69 120 ILE A N 1
ATOM 905 C CA . ILE A 1 120 ? -6.997 0.794 20.594 1.00 85.69 120 ILE A CA 1
ATOM 906 C C . ILE A 1 120 ? -6.474 1.955 19.754 1.00 85.69 120 ILE A C 1
ATOM 908 O O . ILE A 1 120 ? -6.012 1.712 18.642 1.00 85.69 120 ILE A O 1
ATOM 912 N N . THR A 1 121 ? -6.462 3.173 20.299 1.00 88.19 121 THR A N 1
ATOM 913 C CA . THR A 1 121 ? -5.879 4.349 19.641 1.00 88.19 121 THR A CA 1
ATOM 914 C C . THR A 1 121 ? -4.405 4.117 19.304 1.00 88.19 121 THR A C 1
ATOM 916 O O . THR A 1 121 ? -4.001 4.315 18.165 1.00 88.19 121 THR A O 1
ATOM 919 N N . ALA A 1 122 ? -3.612 3.567 20.230 1.00 87.81 122 ALA A N 1
ATOM 920 C CA . ALA A 1 122 ? -2.210 3.241 19.959 1.00 87.81 122 ALA A CA 1
ATOM 921 C C . ALA A 1 122 ? -2.040 2.225 18.811 1.00 87.81 122 ALA A C 1
ATOM 923 O O . ALA A 1 122 ? -1.158 2.372 17.966 1.00 87.81 122 ALA A O 1
ATOM 924 N N . LYS A 1 123 ? -2.896 1.195 18.744 1.00 84.56 123 LYS A N 1
ATOM 925 C CA . LYS A 1 123 ? -2.878 0.228 17.632 1.00 84.56 123 LYS A CA 1
ATOM 926 C C . LYS A 1 123 ? -3.271 0.860 16.305 1.00 84.56 123 LYS A C 1
ATOM 928 O O . LYS A 1 123 ? -2.697 0.506 15.279 1.00 84.56 123 LYS A O 1
ATOM 933 N N . TYR A 1 124 ? -4.249 1.754 16.327 1.00 87.75 124 TYR A N 1
ATOM 934 C CA . TYR A 1 124 ? -4.685 2.499 15.159 1.00 87.75 124 TYR A CA 1
ATOM 935 C C . TYR A 1 124 ? -3.550 3.364 14.595 1.00 87.75 124 TYR A C 1
ATOM 937 O O . TYR A 1 124 ? -3.204 3.209 13.424 1.00 87.75 124 TYR A O 1
ATOM 945 N N . GLU A 1 125 ? -2.890 4.156 15.442 1.00 90.25 125 GLU A N 1
ATOM 946 C CA . GLU A 1 125 ? -1.738 4.973 15.039 1.00 90.25 125 GLU A CA 1
ATOM 947 C C . GLU A 1 125 ? -0.586 4.110 14.508 1.00 90.25 125 GLU A C 1
ATOM 949 O O . GLU A 1 125 ? -0.012 4.396 13.458 1.00 90.25 125 GLU A O 1
ATOM 954 N N . GLN A 1 126 ? -0.304 2.973 15.155 1.00 89.75 126 GLN A N 1
ATOM 955 C CA . GLN A 1 126 ? 0.694 2.021 14.662 1.00 89.75 126 GLN A CA 1
ATOM 956 C C . GLN A 1 126 ? 0.337 1.466 13.272 1.00 89.75 126 GLN A C 1
ATOM 958 O O . GLN A 1 126 ? 1.216 1.260 12.433 1.00 89.75 126 GLN A O 1
ATOM 963 N N . MET A 1 127 ? -0.942 1.180 13.011 1.00 86.69 127 MET A N 1
ATOM 964 C CA . MET A 1 127 ? -1.389 0.709 11.699 1.00 86.69 127 MET A CA 1
ATOM 965 C C . MET A 1 127 ? -1.292 1.809 10.638 1.00 86.69 127 MET A C 1
ATOM 967 O O . MET A 1 127 ? -0.838 1.514 9.532 1.00 86.69 127 MET A O 1
ATOM 971 N N . LYS A 1 128 ? -1.634 3.058 10.977 1.00 88.81 128 LYS A N 1
ATOM 972 C CA . LYS A 1 128 ? -1.441 4.223 10.102 1.00 88.81 128 LYS A CA 1
ATOM 973 C C . LYS A 1 128 ? 0.027 4.434 9.743 1.00 88.81 128 LYS A C 1
ATOM 975 O O . LYS A 1 128 ? 0.353 4.525 8.561 1.00 88.81 128 LYS A O 1
ATOM 980 N N . ALA A 1 129 ? 0.917 4.424 10.735 1.00 90.12 129 ALA A N 1
ATOM 981 C CA . ALA A 1 129 ? 2.356 4.552 10.514 1.00 90.12 129 ALA A CA 1
ATOM 982 C C . ALA A 1 129 ? 2.877 3.465 9.559 1.00 90.12 129 ALA A C 1
ATOM 984 O O . ALA A 1 129 ? 3.542 3.764 8.572 1.00 90.12 129 ALA A O 1
ATOM 985 N N . ARG A 1 130 ? 2.465 2.208 9.764 1.00 87.44 130 ARG A N 1
ATOM 986 C CA . ARG A 1 130 ? 2.839 1.091 8.880 1.00 87.44 130 ARG A CA 1
ATOM 987 C C . ARG A 1 130 ? 2.313 1.229 7.453 1.00 87.44 130 ARG A C 1
ATOM 989 O O . ARG A 1 130 ? 2.958 0.742 6.527 1.00 87.44 130 ARG A O 1
ATOM 996 N N . LEU A 1 131 ? 1.135 1.822 7.252 1.00 87.25 131 LEU A N 1
ATOM 997 C CA . LEU A 1 131 ? 0.623 2.107 5.908 1.00 87.25 131 LEU A CA 1
ATOM 998 C C . LEU A 1 131 ? 1.493 3.150 5.202 1.00 87.25 131 LEU A C 1
ATOM 1000 O O . LEU A 1 131 ? 1.834 2.960 4.033 1.00 87.25 131 LEU A O 1
ATOM 1004 N N . LYS A 1 132 ? 1.915 4.190 5.929 1.00 88.62 132 LYS A N 1
ATOM 1005 C CA . LYS A 1 132 ? 2.832 5.216 5.424 1.00 88.62 132 LYS A CA 1
ATOM 1006 C C . LYS A 1 132 ? 4.203 4.632 5.067 1.00 88.62 132 LYS A C 1
ATOM 1008 O O . LYS A 1 132 ? 4.642 4.785 3.932 1.00 88.62 132 LYS A O 1
ATOM 1013 N N . GLU A 1 133 ? 4.817 3.873 5.973 1.00 89.38 133 GLU A N 1
ATOM 1014 C CA . GLU A 1 133 ? 6.104 3.196 5.733 1.00 89.38 133 GLU A CA 1
ATOM 1015 C C . GLU A 1 133 ? 6.047 2.267 4.511 1.00 89.38 133 GLU A C 1
ATOM 1017 O O . GLU A 1 133 ? 6.979 2.199 3.712 1.00 89.38 133 GLU A O 1
ATOM 1022 N N . ARG A 1 134 ? 4.933 1.544 4.329 1.00 84.44 134 ARG A N 1
ATOM 1023 C CA . ARG A 1 134 ? 4.739 0.685 3.153 1.00 84.44 134 ARG A CA 1
ATOM 1024 C C . ARG A 1 134 ? 4.647 1.490 1.867 1.00 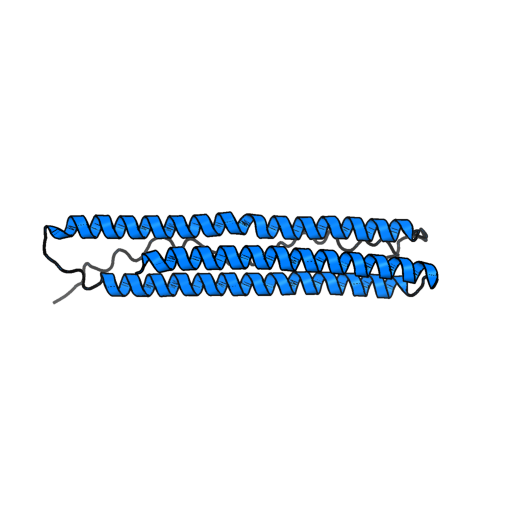84.44 134 ARG A C 1
ATOM 1026 O O . ARG A 1 134 ? 5.254 1.074 0.883 1.00 84.44 134 ARG A O 1
ATOM 1033 N N . LYS A 1 135 ? 3.912 2.611 1.870 1.00 87.19 135 LYS A N 1
ATOM 1034 C CA . LYS A 1 135 ? 3.871 3.536 0.728 1.00 87.19 135 LYS A CA 1
ATOM 1035 C C . LYS A 1 135 ? 5.300 3.940 0.368 1.00 87.19 135 LYS A C 1
ATOM 1037 O O . LYS A 1 135 ? 5.732 3.680 -0.748 1.00 87.19 135 LYS A O 1
ATOM 1042 N N . GLU A 1 136 ? 6.053 4.465 1.329 1.00 89.12 136 GLU A N 1
ATOM 1043 C CA . GLU A 1 136 ? 7.438 4.912 1.134 1.00 89.12 136 GLU A CA 1
ATOM 1044 C C . GLU A 1 136 ? 8.358 3.795 0.617 1.00 89.12 136 GLU A C 1
ATOM 1046 O O . GLU A 1 136 ? 9.123 4.009 -0.322 1.00 89.12 136 GLU A O 1
ATOM 1051 N N . MET A 1 137 ? 8.241 2.574 1.149 1.00 86.44 137 MET A N 1
ATOM 1052 C CA . MET A 1 137 ? 9.017 1.423 0.678 1.00 86.44 137 MET A CA 1
ATOM 1053 C C . MET A 1 137 ? 8.728 1.086 -0.790 1.00 86.44 137 MET A C 1
ATOM 1055 O O . MET A 1 137 ? 9.659 0.809 -1.549 1.00 86.44 137 MET A O 1
ATOM 1059 N N . PHE A 1 138 ? 7.456 1.073 -1.200 1.00 84.12 138 PHE A N 1
ATOM 1060 C CA . PHE A 1 138 ? 7.101 0.795 -2.591 1.00 84.12 138 PHE A CA 1
ATOM 1061 C C . PHE A 1 138 ? 7.564 1.914 -3.529 1.00 84.12 138 PHE A C 1
ATOM 1063 O O . PHE A 1 138 ? 8.102 1.611 -4.594 1.00 84.12 138 PHE A O 1
ATOM 1070 N N . LEU A 1 139 ? 7.435 3.179 -3.109 1.00 84.19 139 LEU A N 1
ATOM 1071 C CA . LEU A 1 139 ? 7.953 4.333 -3.849 1.00 84.19 139 LEU A CA 1
ATOM 1072 C C . LEU A 1 139 ? 9.461 4.210 -4.082 1.00 84.19 139 LEU A C 1
ATOM 1074 O O . LEU A 1 139 ? 9.913 4.274 -5.223 1.00 84.19 139 LEU A O 1
ATOM 1078 N N . LYS A 1 140 ? 10.221 3.939 -3.014 1.00 85.94 140 LYS A N 1
ATOM 1079 C CA . LYS A 1 140 ? 11.677 3.777 -3.071 1.00 85.94 140 LYS A CA 1
ATOM 1080 C C . LYS A 1 140 ? 12.098 2.631 -3.994 1.00 85.94 140 LYS A C 1
ATOM 1082 O O . LYS A 1 140 ? 12.978 2.798 -4.830 1.00 85.94 140 LYS A O 1
ATOM 1087 N N . LYS A 1 141 ? 11.444 1.469 -3.901 1.00 80.75 141 LYS A N 1
ATOM 1088 C CA . LYS A 1 141 ? 11.748 0.335 -4.793 1.00 80.75 141 LYS A CA 1
ATOM 1089 C C . LYS A 1 141 ? 11.442 0.646 -6.257 1.00 80.75 141 LYS A C 1
ATOM 1091 O O . LYS A 1 141 ? 12.169 0.197 -7.142 1.00 80.75 141 LYS A O 1
ATOM 1096 N N . SER A 1 142 ? 10.373 1.399 -6.517 1.00 79.62 142 SER A N 1
ATOM 1097 C CA . SER A 1 142 ? 10.026 1.830 -7.871 1.00 79.62 142 SER A CA 1
ATOM 1098 C C . SER A 1 142 ? 11.071 2.795 -8.440 1.00 79.62 142 SER A C 1
ATOM 1100 O O . SER A 1 142 ? 11.470 2.628 -9.591 1.00 79.62 142 SER A O 1
ATOM 1102 N N . SER A 1 143 ? 11.548 3.765 -7.649 1.00 81.88 143 SER A N 1
ATOM 1103 C CA . SER A 1 143 ? 12.567 4.728 -8.092 1.00 81.88 143 SER A CA 1
ATOM 1104 C C . SER A 1 143 ? 13.937 4.076 -8.302 1.00 81.88 143 SER A C 1
ATOM 1106 O O . SER A 1 143 ? 14.570 4.302 -9.328 1.00 81.88 143 SER A O 1
ATOM 1108 N N . GLU A 1 144 ? 14.369 3.188 -7.402 1.00 83.44 144 GLU A N 1
ATOM 1109 C CA . GLU A 1 144 ? 15.621 2.430 -7.567 1.00 83.44 144 GLU A CA 1
ATOM 1110 C C . GLU A 1 144 ? 15.601 1.566 -8.841 1.00 83.44 144 GLU A C 1
ATOM 1112 O O . GLU A 1 144 ? 16.597 1.459 -9.560 1.00 83.44 144 GLU A O 1
ATOM 1117 N N . GLY A 1 145 ? 14.454 0.953 -9.153 1.00 79.50 145 GLY A N 1
ATOM 1118 C CA . GLY A 1 145 ? 14.268 0.203 -10.395 1.00 79.50 145 GLY A CA 1
ATOM 1119 C C . GLY A 1 145 ? 14.412 1.082 -11.640 1.00 79.50 145 GLY A C 1
ATOM 1120 O O . GLY A 1 145 ? 15.069 0.679 -12.601 1.00 79.50 145 GLY A O 1
ATOM 1121 N N . GLN A 1 146 ? 13.846 2.290 -11.606 1.00 80.75 146 GLN A N 1
ATOM 1122 C CA . GLN A 1 146 ? 13.950 3.274 -12.683 1.00 80.75 146 GLN A CA 1
ATOM 1123 C C . GLN A 1 146 ? 15.397 3.722 -12.908 1.00 80.75 146 GLN A C 1
ATOM 1125 O O . GLN A 1 146 ? 15.860 3.723 -14.046 1.00 80.75 146 GLN A O 1
ATOM 1130 N N . GLU A 1 147 ? 16.132 4.063 -11.849 1.00 83.56 147 GLU A N 1
ATOM 1131 C CA . GLU A 1 147 ? 17.532 4.494 -11.960 1.00 83.56 147 GLU A CA 1
ATOM 1132 C C . GLU A 1 147 ? 18.425 3.398 -12.556 1.00 83.56 147 GLU A C 1
ATOM 1134 O O . GLU A 1 147 ? 19.263 3.666 -13.425 1.00 83.56 147 GLU A O 1
ATOM 1139 N N . LYS A 1 148 ? 18.197 2.137 -12.165 1.00 83.31 148 LYS A N 1
ATOM 1140 C CA . LYS A 1 148 ? 18.888 0.977 -12.749 1.00 83.31 148 LYS A CA 1
ATOM 1141 C C . LYS A 1 148 ? 18.589 0.812 -14.242 1.00 83.31 148 LYS A C 1
ATOM 1143 O O . LYS A 1 148 ? 19.488 0.477 -15.007 1.00 83.31 148 LYS A O 1
ATOM 1148 N N . ILE A 1 149 ? 17.348 1.037 -14.677 1.00 82.44 149 ILE A N 1
ATOM 1149 C CA . ILE A 1 149 ? 17.001 0.963 -16.105 1.00 82.44 149 ILE A CA 1
ATOM 1150 C C . ILE A 1 149 ? 17.618 2.142 -16.864 1.00 82.44 149 ILE A C 1
ATOM 1152 O O . ILE A 1 149 ? 18.239 1.934 -17.905 1.00 82.44 149 ILE A O 1
ATOM 1156 N N . LYS A 1 150 ? 17.528 3.359 -16.315 1.00 81.62 150 LYS A N 1
ATOM 1157 C CA . LYS A 1 150 ? 18.072 4.578 -16.923 1.00 81.62 150 LYS A CA 1
ATOM 1158 C C . LYS A 1 150 ? 19.579 4.467 -17.157 1.00 81.62 150 LYS A C 1
ATOM 1160 O O . LYS A 1 150 ? 20.030 4.661 -18.282 1.00 81.62 150 LYS A O 1
ATOM 1165 N N . SER A 1 151 ? 20.337 4.083 -16.129 1.00 82.69 151 SER A N 1
ATOM 1166 C CA . SER A 1 151 ? 21.793 3.884 -16.218 1.00 82.69 151 SER A CA 1
ATOM 1167 C C . SER A 1 151 ? 22.183 2.845 -17.272 1.00 82.69 151 SER A C 1
ATOM 1169 O O . SER A 1 151 ? 23.093 3.084 -18.060 1.00 82.69 151 SER A O 1
ATOM 1171 N N . ARG A 1 152 ? 21.456 1.725 -17.353 1.00 77.69 152 ARG A N 1
ATOM 1172 C CA . ARG A 1 152 ? 21.718 0.666 -18.342 1.00 77.69 152 ARG A CA 1
ATOM 1173 C C . ARG A 1 152 ? 21.296 1.033 -19.764 1.00 77.69 152 ARG A C 1
ATOM 1175 O O . ARG A 1 152 ? 21.895 0.543 -20.712 1.00 77.69 152 ARG A O 1
ATOM 1182 N N . SER A 1 153 ? 20.283 1.883 -19.920 1.00 79.94 153 SER A N 1
ATOM 1183 C CA . SER A 1 153 ? 19.815 2.360 -21.229 1.00 79.94 153 SER A CA 1
ATOM 1184 C C . SER A 1 153 ? 20.714 3.437 -21.851 1.00 79.94 153 SER A C 1
ATOM 1186 O O . SER A 1 153 ? 20.602 3.700 -23.042 1.00 79.94 153 SER A O 1
ATOM 1188 N N . GLY A 1 154 ? 21.618 4.050 -21.074 1.00 75.94 154 GLY A N 1
ATOM 1189 C CA . GLY A 1 154 ? 22.463 5.158 -21.538 1.00 75.94 154 GLY A CA 1
ATOM 1190 C C . GLY A 1 154 ? 23.501 4.784 -22.602 1.00 75.94 154 GLY A C 1
ATOM 1191 O O . GLY A 1 154 ? 24.036 5.670 -23.257 1.00 75.94 154 GLY A O 1
ATOM 1192 N N . SER A 1 155 ? 23.778 3.492 -22.797 1.00 76.69 155 SER A N 1
ATOM 1193 C CA . SER A 1 155 ? 24.655 2.982 -23.861 1.00 76.69 155 SER A CA 1
ATOM 1194 C C . SER A 1 155 ? 23.904 2.593 -25.144 1.00 76.69 155 SER A C 1
ATOM 1196 O O . SER A 1 155 ? 24.514 2.078 -26.082 1.00 76.69 155 SER A O 1
ATOM 1198 N N . MET A 1 156 ? 22.584 2.802 -25.194 1.00 81.94 156 MET A N 1
ATOM 1199 C CA . MET A 1 156 ? 21.740 2.484 -26.350 1.00 81.94 156 MET A CA 1
ATOM 1200 C C . MET A 1 156 ? 21.632 3.661 -27.323 1.00 81.94 156 MET A C 1
ATOM 1202 O O . MET A 1 156 ? 22.007 4.790 -27.014 1.00 81.94 156 MET A O 1
ATOM 1206 N N . LYS A 1 157 ? 21.091 3.405 -28.522 1.00 86.88 157 LYS A N 1
ATOM 1207 C CA . LYS A 1 157 ? 20.740 4.477 -29.462 1.00 86.88 157 LYS A CA 1
ATOM 1208 C C . LYS A 1 157 ? 19.678 5.387 -28.837 1.00 86.88 157 LYS A C 1
ATOM 1210 O O . LYS A 1 157 ? 18.805 4.912 -28.117 1.00 86.88 157 LYS A O 1
ATOM 1215 N N . SER A 1 158 ? 19.718 6.678 -29.162 1.00 86.06 158 SER A N 1
ATOM 1216 C CA . SER A 1 158 ? 18.806 7.684 -28.590 1.00 86.06 158 SER A CA 1
ATOM 1217 C C . SER A 1 158 ? 17.318 7.345 -28.789 1.00 86.06 158 SER A C 1
ATOM 1219 O O . SER A 1 158 ? 16.517 7.522 -27.870 1.00 86.06 158 SER A O 1
ATOM 1221 N N . GLU A 1 159 ? 16.951 6.789 -29.946 1.00 87.06 159 GLU A N 1
ATOM 1222 C CA . GLU A 1 159 ? 15.580 6.347 -30.248 1.00 87.06 159 GLU A CA 1
ATOM 1223 C C . GLU A 1 159 ? 15.135 5.196 -29.332 1.00 87.06 159 GLU A C 1
ATOM 1225 O O . GLU A 1 159 ? 14.076 5.253 -28.704 1.00 87.06 159 GLU A O 1
ATOM 1230 N N . ASP A 1 160 ? 15.984 4.179 -29.193 1.00 86.75 160 ASP A N 1
ATOM 1231 C CA . ASP A 1 160 ? 15.751 3.004 -28.351 1.00 86.75 160 ASP A CA 1
ATOM 1232 C C . ASP A 1 160 ? 15.656 3.388 -26.869 1.00 86.75 160 ASP A C 1
ATOM 1234 O O . ASP A 1 160 ? 14.752 2.952 -26.151 1.00 86.75 160 ASP A O 1
ATOM 1238 N N . GLN A 1 161 ? 16.556 4.266 -26.423 1.00 86.69 161 GLN A N 1
ATOM 1239 C CA . GLN A 1 161 ? 16.550 4.819 -25.075 1.00 86.69 161 GLN A CA 1
ATOM 1240 C C . GLN A 1 161 ? 15.249 5.580 -24.796 1.00 86.69 161 GLN A C 1
ATOM 1242 O O . GLN A 1 161 ? 14.644 5.389 -23.742 1.00 86.69 161 GLN A O 1
ATOM 1247 N N . SER A 1 162 ? 14.784 6.396 -25.744 1.00 88.56 162 SER A N 1
ATOM 1248 C CA . SER A 1 162 ? 13.541 7.163 -25.601 1.00 88.56 162 SER A CA 1
ATOM 1249 C C . SER A 1 162 ? 12.325 6.247 -25.456 1.00 88.56 162 SER A C 1
ATOM 1251 O O . SER A 1 162 ? 11.495 6.464 -24.574 1.00 88.56 162 SER A O 1
ATOM 1253 N N . ARG A 1 163 ? 12.252 5.170 -26.252 1.00 91.00 163 ARG A N 1
ATOM 1254 C CA . ARG A 1 163 ? 11.180 4.163 -26.147 1.00 91.00 163 ARG A CA 1
ATOM 1255 C C . ARG A 1 163 ? 11.174 3.471 -24.784 1.00 91.00 163 ARG A C 1
ATOM 1257 O O . ARG A 1 163 ? 10.117 3.323 -24.173 1.00 91.00 163 ARG A O 1
ATOM 1264 N N . ILE A 1 164 ? 12.348 3.077 -24.289 1.00 87.88 164 ILE A N 1
ATOM 1265 C CA . ILE A 1 164 ? 12.484 2.436 -22.975 1.00 87.88 164 ILE A CA 1
ATOM 1266 C C . ILE A 1 164 ? 12.063 3.401 -21.865 1.00 87.88 164 ILE A C 1
ATOM 1268 O O . ILE A 1 164 ? 11.277 3.023 -20.999 1.00 87.88 164 ILE A O 1
ATOM 1272 N N . MET A 1 165 ? 12.546 4.645 -21.892 1.00 88.88 165 MET A N 1
ATOM 1273 C CA . MET A 1 165 ? 12.229 5.637 -20.864 1.00 88.88 165 MET A CA 1
ATOM 1274 C C . MET A 1 165 ? 10.736 5.984 -20.837 1.00 88.88 165 MET A C 1
ATOM 1276 O O . MET A 1 165 ? 10.164 6.055 -19.751 1.00 88.88 165 MET A O 1
ATOM 1280 N N . ALA A 1 166 ? 10.081 6.089 -21.996 1.00 91.62 166 ALA A N 1
ATOM 1281 C CA . ALA A 1 166 ? 8.637 6.307 -22.073 1.00 91.62 166 ALA A CA 1
ATOM 1282 C C . ALA A 1 166 ? 7.833 5.165 -21.415 1.00 91.62 166 ALA A C 1
ATOM 1284 O O . ALA A 1 166 ? 6.886 5.412 -20.660 1.00 91.62 166 ALA A O 1
ATOM 1285 N N . GLU A 1 167 ? 8.228 3.907 -21.639 1.00 90.75 167 GLU A N 1
ATOM 1286 C CA . GLU A 1 167 ? 7.574 2.752 -21.008 1.00 90.75 167 GLU A CA 1
ATOM 1287 C C . GLU A 1 167 ? 7.854 2.694 -19.495 1.00 90.75 167 GLU A C 1
ATOM 1289 O O . GLU A 1 167 ? 6.963 2.354 -18.709 1.00 90.75 167 GLU A O 1
ATOM 1294 N N . VAL A 1 168 ? 9.068 3.055 -19.062 1.00 88.06 168 VAL A N 1
ATOM 1295 C CA . VAL A 1 168 ? 9.426 3.157 -17.637 1.00 88.06 168 VAL A CA 1
ATOM 1296 C C . VAL A 1 168 ? 8.578 4.213 -16.936 1.00 88.06 168 VAL A C 1
ATOM 1298 O O . VAL A 1 168 ? 8.023 3.930 -15.876 1.00 88.06 168 VAL A O 1
ATOM 1301 N N . GLU A 1 169 ? 8.435 5.401 -17.523 1.00 89.56 169 GLU A N 1
ATOM 1302 C CA . GLU A 1 169 ? 7.606 6.477 -16.972 1.00 89.56 169 GLU A CA 1
ATOM 1303 C C . GLU A 1 169 ? 6.132 6.076 -16.893 1.00 89.56 169 GLU A C 1
ATOM 1305 O O . GLU A 1 169 ? 5.471 6.318 -15.881 1.00 89.56 169 GLU A O 1
ATOM 1310 N N . THR A 1 170 ? 5.618 5.421 -17.935 1.00 92.75 170 THR A N 1
ATOM 1311 C CA . THR A 1 170 ? 4.242 4.905 -17.959 1.00 92.75 170 THR A CA 1
ATOM 1312 C C . THR A 1 170 ? 4.031 3.873 -16.853 1.00 92.75 170 THR A C 1
ATOM 1314 O O . THR A 1 170 ? 3.117 3.991 -16.037 1.00 92.75 170 THR A O 1
ATOM 1317 N N . THR A 1 171 ? 4.944 2.908 -16.754 1.00 88.50 171 THR A N 1
ATOM 1318 C CA . THR A 1 171 ? 4.933 1.874 -15.716 1.00 88.50 171 THR A CA 1
ATOM 1319 C C . THR A 1 171 ? 4.995 2.471 -14.314 1.00 88.50 171 THR A C 1
ATOM 1321 O O . THR A 1 171 ? 4.263 2.040 -13.424 1.00 88.50 171 THR A O 1
ATOM 1324 N N . GLN A 1 172 ? 5.843 3.478 -14.111 1.00 86.94 172 GLN A N 1
ATOM 1325 C CA . GLN A 1 172 ? 5.962 4.172 -12.838 1.00 86.94 172 GLN A CA 1
ATOM 1326 C C . GLN A 1 172 ? 4.650 4.858 -12.466 1.00 86.94 172 GLN A C 1
ATOM 1328 O O . GLN A 1 172 ? 4.166 4.653 -11.357 1.00 86.94 172 GLN A O 1
ATOM 1333 N N . LYS A 1 173 ? 4.045 5.622 -13.382 1.00 91.38 173 LYS A N 1
ATOM 1334 C CA . LYS A 1 173 ? 2.761 6.295 -13.135 1.00 91.38 173 LYS A CA 1
ATOM 1335 C C . LYS A 1 173 ? 1.675 5.307 -12.713 1.00 91.38 173 LYS A C 1
ATOM 1337 O O . LYS A 1 173 ? 0.975 5.563 -11.739 1.00 91.38 173 LYS A O 1
ATOM 1342 N N . GLU A 1 174 ? 1.574 4.162 -13.385 1.00 90.12 174 GLU A N 1
ATOM 1343 C CA . GLU A 1 174 ? 0.595 3.126 -13.038 1.00 90.12 174 GLU A CA 1
ATOM 1344 C C . GLU A 1 174 ? 0.860 2.488 -11.666 1.00 90.12 174 GLU A C 1
ATOM 1346 O O . GLU A 1 174 ? -0.065 2.328 -10.870 1.00 90.12 174 GLU A O 1
ATOM 1351 N N . ILE A 1 175 ? 2.120 2.154 -11.357 1.00 88.50 175 ILE A N 1
ATOM 1352 C CA . ILE A 1 175 ? 2.498 1.609 -10.045 1.00 88.50 175 ILE A CA 1
ATOM 1353 C C . ILE A 1 175 ? 2.174 2.619 -8.939 1.00 88.50 175 ILE A C 1
ATOM 1355 O O . ILE A 1 175 ? 1.603 2.240 -7.918 1.00 88.50 175 ILE A O 1
ATOM 1359 N N . LEU A 1 176 ? 2.512 3.896 -9.140 1.00 89.12 176 LEU A N 1
ATOM 1360 C CA . LEU A 1 176 ? 2.219 4.969 -8.192 1.00 89.12 176 LEU A CA 1
ATOM 1361 C C . LEU A 1 176 ? 0.716 5.106 -7.959 1.00 89.12 176 LEU A C 1
ATOM 1363 O O . LEU A 1 176 ? 0.282 5.071 -6.809 1.00 89.12 176 LEU A O 1
ATOM 1367 N N . ALA A 1 177 ? -0.072 5.186 -9.031 1.00 91.69 177 ALA A N 1
ATOM 1368 C CA . ALA A 1 177 ? -1.522 5.304 -8.942 1.00 91.69 177 ALA A CA 1
ATOM 1369 C C . ALA A 1 177 ? -2.149 4.131 -8.170 1.00 91.69 177 ALA A C 1
ATOM 1371 O O . ALA A 1 177 ? -2.986 4.347 -7.292 1.00 91.69 177 ALA A O 1
ATOM 1372 N N . GLU A 1 178 ? -1.708 2.895 -8.427 1.00 90.25 178 GLU A N 1
ATOM 1373 C CA . GLU A 1 178 ? -2.224 1.728 -7.705 1.00 90.25 178 GLU A CA 1
ATOM 1374 C C . GLU A 1 178 ? -1.798 1.732 -6.227 1.00 90.25 178 GLU A C 1
ATOM 1376 O O . GLU A 1 178 ? -2.608 1.422 -5.354 1.00 90.25 178 GLU A O 1
ATOM 1381 N N . ILE A 1 179 ? -0.555 2.119 -5.905 1.00 88.75 179 ILE A N 1
ATOM 1382 C CA . ILE A 1 179 ? -0.116 2.271 -4.507 1.00 88.75 179 ILE A CA 1
ATOM 1383 C C . ILE A 1 179 ? -1.009 3.283 -3.787 1.00 88.75 179 ILE A C 1
ATOM 1385 O O . ILE A 1 179 ? -1.463 3.014 -2.675 1.00 88.75 179 ILE A O 1
ATOM 1389 N N . GLU A 1 180 ? -1.257 4.442 -4.396 1.00 90.69 180 GLU A N 1
ATOM 1390 C CA . GLU A 1 180 ? -2.068 5.497 -3.790 1.00 90.69 180 GLU A CA 1
ATOM 1391 C C . GLU A 1 180 ? -3.510 5.065 -3.582 1.00 90.69 180 GLU A C 1
ATOM 1393 O O . GLU A 1 180 ? -4.040 5.243 -2.483 1.00 90.69 180 GLU A O 1
ATOM 1398 N N . LYS A 1 181 ? -4.102 4.413 -4.583 1.00 91.94 181 LYS A N 1
ATOM 1399 C CA . LYS A 1 181 ? -5.432 3.820 -4.477 1.00 91.94 181 LYS A CA 1
ATOM 1400 C C . LYS A 1 181 ? -5.507 2.826 -3.317 1.00 91.94 181 LYS A C 1
ATOM 1402 O O . LYS A 1 181 ? -6.348 2.974 -2.432 1.00 91.94 181 LYS A O 1
ATOM 1407 N N . MET A 1 182 ? -4.602 1.848 -3.271 1.00 89.94 182 MET A N 1
ATOM 1408 C CA . MET A 1 182 ? -4.638 0.786 -2.260 1.00 89.94 182 MET A CA 1
ATOM 1409 C C . MET A 1 182 ? -4.357 1.309 -0.845 1.00 89.94 182 MET A C 1
ATOM 1411 O O . MET A 1 182 ? -4.995 0.874 0.117 1.00 89.94 182 MET A O 1
ATOM 1415 N N . VAL A 1 183 ? -3.434 2.264 -0.697 1.00 88.94 183 VAL A N 1
ATOM 1416 C CA . VAL A 1 183 ? -3.169 2.932 0.588 1.00 88.94 183 VAL A CA 1
ATOM 1417 C C . VAL A 1 183 ? -4.370 3.771 1.019 1.00 88.94 183 VAL A C 1
ATOM 1419 O O . VAL A 1 183 ? -4.733 3.731 2.196 1.00 88.94 183 VAL A O 1
ATOM 1422 N N . GLY A 1 184 ? -5.003 4.490 0.090 1.00 90.19 184 GLY A N 1
ATOM 1423 C CA . GLY A 1 184 ? -6.214 5.268 0.337 1.00 90.19 184 GLY A CA 1
ATOM 1424 C C . GLY A 1 184 ? -7.350 4.389 0.850 1.00 90.19 184 GLY A C 1
ATOM 1425 O O . GLY A 1 184 ? -7.831 4.596 1.962 1.00 90.19 184 GLY A O 1
ATOM 1426 N N . GLU A 1 185 ? -7.696 3.332 0.112 1.00 90.00 185 GLU A N 1
ATOM 1427 C CA . GLU A 1 185 ? -8.732 2.373 0.513 1.00 90.00 185 GLU A CA 1
ATOM 1428 C C . GLU A 1 185 ? -8.443 1.728 1.876 1.00 90.00 185 GLU A C 1
ATOM 1430 O O . GLU A 1 185 ? -9.339 1.584 2.715 1.00 90.00 185 GLU A O 1
ATOM 1435 N N . ALA A 1 186 ? -7.189 1.336 2.121 1.00 88.56 186 ALA A N 1
ATOM 1436 C CA . ALA A 1 186 ? -6.777 0.7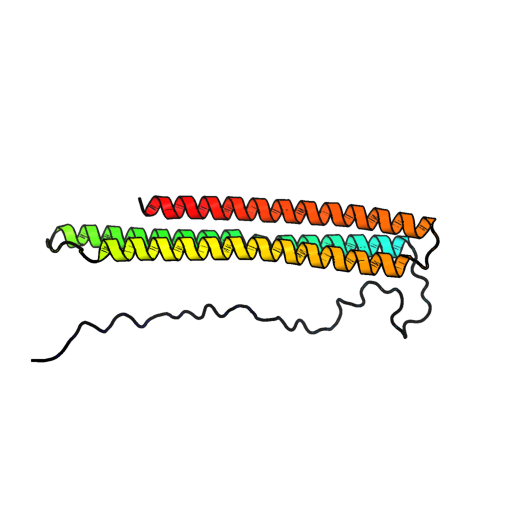55 3.393 1.00 88.56 186 ALA A CA 1
ATOM 1437 C C . ALA A 1 186 ? -6.904 1.749 4.556 1.00 88.56 186 ALA A C 1
ATOM 1439 O O . ALA A 1 186 ? -7.342 1.363 5.641 1.00 88.56 186 ALA A O 1
ATOM 1440 N N . THR A 1 187 ? -6.549 3.013 4.325 1.00 89.44 187 THR A N 1
ATOM 1441 C CA . THR A 1 187 ? -6.652 4.087 5.320 1.00 89.44 187 THR A CA 1
ATOM 1442 C C . THR A 1 187 ? -8.112 4.379 5.641 1.00 89.44 187 THR A C 1
ATOM 1444 O O . THR A 1 187 ? -8.484 4.359 6.811 1.00 89.44 187 THR A O 1
ATOM 1447 N N . THR A 1 188 ? -8.972 4.521 4.628 1.00 91.62 188 THR A N 1
ATOM 1448 C CA . THR A 1 188 ? -10.415 4.726 4.822 1.00 91.62 188 THR A CA 1
ATOM 1449 C C . THR A 1 188 ? -11.052 3.579 5.608 1.00 91.62 188 THR A C 1
ATOM 1451 O O . THR A 1 188 ? -11.815 3.817 6.544 1.00 91.62 188 THR A O 1
ATOM 1454 N N . LYS A 1 189 ? -10.716 2.320 5.288 1.00 89.56 189 LYS A N 1
ATOM 1455 C CA . LYS A 1 189 ? -11.221 1.148 6.030 1.00 89.56 189 LYS A CA 1
ATOM 1456 C C . LYS A 1 189 ? -10.719 1.118 7.475 1.00 89.56 189 LYS A C 1
ATOM 1458 O O . LYS A 1 189 ? -11.488 0.789 8.381 1.00 89.56 189 LYS A O 1
ATOM 1463 N N . LEU A 1 190 ? -9.448 1.455 7.699 1.00 89.25 190 LEU A N 1
ATOM 1464 C CA . LEU A 1 190 ? -8.857 1.545 9.034 1.00 89.25 190 LEU A CA 1
ATOM 1465 C C . LEU A 1 190 ? -9.552 2.627 9.874 1.00 89.25 190 LEU A C 1
ATOM 1467 O O . LEU A 1 190 ? -9.949 2.345 11.004 1.00 89.25 190 LEU A O 1
ATOM 1471 N N . ASP A 1 191 ? -9.755 3.817 9.308 1.00 91.31 191 ASP A N 1
ATOM 1472 C CA . ASP A 1 191 ? -10.441 4.939 9.954 1.00 91.31 191 ASP A CA 1
ATOM 1473 C C . ASP A 1 191 ? -11.889 4.581 10.299 1.00 91.31 191 ASP A C 1
ATOM 1475 O O . ASP A 1 191 ? -12.304 4.731 11.447 1.00 91.31 191 ASP A O 1
ATOM 1479 N N . ALA A 1 192 ? -12.637 4.012 9.350 1.00 91.62 192 ALA A N 1
ATOM 1480 C CA . ALA A 1 192 ? -14.010 3.573 9.586 1.00 91.62 192 ALA A CA 1
ATOM 1481 C C . ALA A 1 192 ? -14.099 2.514 10.700 1.00 91.62 192 ALA A C 1
ATOM 1483 O O . ALA A 1 192 ? -14.979 2.580 11.558 1.00 91.62 192 ALA A O 1
ATOM 1484 N N . THR A 1 193 ? -13.170 1.552 10.722 1.00 87.94 193 THR A N 1
ATOM 1485 C CA . THR A 1 193 ? -13.116 0.516 11.767 1.00 87.94 193 THR A CA 1
ATOM 1486 C C . THR A 1 193 ? -12.804 1.124 13.131 1.00 87.94 193 THR A C 1
ATOM 1488 O O . THR A 1 193 ? -13.440 0.776 14.126 1.00 87.94 193 THR A O 1
ATOM 1491 N N . TYR A 1 194 ? -11.849 2.055 13.190 1.00 88.81 194 TYR A N 1
ATOM 1492 C CA . TYR A 1 194 ? -11.516 2.767 14.419 1.00 88.81 194 TYR A CA 1
ATOM 1493 C C . TYR A 1 194 ? -12.717 3.551 14.953 1.00 88.81 194 TYR A C 1
ATOM 1495 O O . TYR A 1 194 ? -13.053 3.396 16.124 1.00 88.81 194 TYR A O 1
ATOM 1503 N N . GLN A 1 195 ? -13.422 4.301 14.102 1.00 91.12 195 GLN A N 1
ATOM 1504 C CA . GLN A 1 195 ? -14.613 5.055 14.508 1.00 91.12 195 GLN A CA 1
ATOM 1505 C C . GLN A 1 195 ? -15.725 4.144 15.042 1.00 91.12 195 GLN A C 1
ATOM 1507 O O . GLN A 1 195 ? -16.262 4.399 16.119 1.00 91.12 195 GLN A O 1
ATOM 1512 N N . LYS A 1 196 ? -16.017 3.030 14.355 1.00 88.94 196 LYS A N 1
ATOM 1513 C CA . LYS A 1 196 ? -16.980 2.023 14.840 1.00 88.94 196 LYS A CA 1
ATOM 1514 C C . LYS A 1 196 ? -16.598 1.483 16.214 1.00 88.94 196 LYS A C 1
ATOM 1516 O O . LYS A 1 196 ? -17.444 1.371 17.097 1.00 88.94 196 LYS A O 1
ATOM 1521 N N . ILE A 1 197 ? -15.321 1.158 16.402 1.00 85.62 197 ILE A N 1
ATOM 1522 C CA . ILE A 1 197 ? -14.799 0.672 17.677 1.00 85.62 197 ILE A CA 1
ATOM 1523 C C . ILE A 1 197 ? -14.941 1.747 18.761 1.00 85.62 197 ILE A C 1
ATOM 1525 O O . ILE A 1 197 ? -15.443 1.442 19.841 1.00 85.62 197 ILE A O 1
ATOM 1529 N N . MET A 1 198 ? -14.550 2.993 18.488 1.00 87.19 198 MET A N 1
ATOM 1530 C CA . MET A 1 198 ? -14.627 4.098 19.448 1.00 87.19 198 MET A CA 1
ATOM 1531 C C . MET A 1 198 ? -16.064 4.418 19.855 1.00 87.19 198 MET A C 1
ATOM 1533 O O . MET A 1 198 ? -16.310 4.660 21.034 1.00 87.19 198 MET A O 1
ATOM 1537 N N . ALA A 1 199 ? -17.025 4.297 18.936 1.00 87.44 199 ALA A N 1
ATOM 1538 C CA . ALA A 1 199 ? -18.444 4.449 19.241 1.00 87.44 199 ALA A CA 1
ATOM 1539 C C . ALA A 1 199 ? -18.952 3.431 20.279 1.00 87.44 199 ALA A C 1
ATOM 1541 O O . ALA A 1 199 ? -19.878 3.734 21.022 1.00 87.44 199 ALA A O 1
ATOM 1542 N N . THR A 1 200 ? -18.326 2.251 20.408 1.00 82.25 200 THR A N 1
ATOM 1543 C CA . THR A 1 200 ? -18.680 1.287 21.475 1.00 82.25 200 THR A CA 1
ATOM 1544 C C . THR A 1 200 ? -18.231 1.730 22.872 1.00 82.25 200 THR A C 1
ATOM 1546 O O . THR A 1 200 ? -18.660 1.163 23.881 1.00 82.25 200 THR A O 1
ATOM 1549 N N . PHE A 1 201 ? -17.352 2.732 22.942 1.00 74.81 201 PHE A N 1
ATOM 1550 C CA . PHE A 1 201 ? -16.845 3.309 24.181 1.00 74.81 201 PHE A CA 1
ATOM 1551 C C . PHE A 1 201 ? -17.492 4.644 24.568 1.00 74.81 201 PHE A C 1
ATOM 1553 O O . PHE A 1 201 ? -17.091 5.204 25.594 1.00 74.81 201 PHE A O 1
ATOM 1560 N N . ASN A 1 202 ? -18.489 5.098 23.813 1.00 64.88 202 ASN A N 1
ATOM 1561 C CA . ASN A 1 202 ? -19.432 6.126 24.246 1.00 64.88 202 ASN A CA 1
ATOM 1562 C C . ASN A 1 202 ? -20.566 5.417 24.991 1.00 64.88 202 ASN A C 1
ATOM 1564 O O . ASN A 1 202 ? -20.676 5.651 26.215 1.00 64.88 202 ASN A O 1
#

Secondary structure (DSSP, 8-state):
--------SS-S---------------SSSSTTSS-S--TTS------HHHHHHHHHHHHHHHHHHHHHHHHHHHHHHHHHHHHHHHHHHHHHHHHHHHTTS----TTHHHHHHHHHHHHHHHHHHHHHHHHHHHHHHHHHHHHHHHHHHHHHTTS-HHHHHHHHHHHHHHHHHHHHHHHHHHHHHHHHHHHHHHHHHHTT-